Protein 4XEZ (pdb70)

Radius of gyration: 15.93 Å; Cα contacts (8 Å, |Δi|>4): 496; chains: 1; bounding box: 36×47×42 Å

CATH classification: 2.60.120.10

Nearest PDB structures (foldseek):
  4z82-assembly1_A  TM=1.004E+00  e=1.828E-39  Rattus norvegicus
  4xfh-assembly1_A  TM=1.004E+00  e=3.801E-39  Rattus norvegicus
  5ezw-assembly1_A  TM=1.004E+00  e=1.047E-38  Rattus norvegicus
  4kwk-assembly1_A  TM=1.004E+00  e=1.387E-38  Rattus norvegicus
  4xfg-assembly1_A  TM=1.004E+00  e=3.415E-38  Rattus norvegicus

Organism: Rattus norvegicus (NCBI:txid10116)

Secondary structure (DSSP, 8-state):
-----SSHHHHHHHHHHHTSSSS--HHHHHHHHHHS---HHHHGGG----SSS-EEEEEE-TTSS-EEEEEEE-TT-B--EE--TT-EEEEEEEES-EEEEEEPPPPSS-------EEEEE-TT-EEEE-TTT-EEEEE---SS--EEEEEEEES--SEEEEE-TTT--EEEEE---SEETTEE--

InterPro domains:
  IPR010300 Cysteine dioxygenase type I [PF05995] (1-170)
  IPR010300 Cysteine dioxygenase type I [PTHR12918] (2-200)
  IPR011051 RmlC-like cupin domain superfamily [SSF51182] (8-187)
  IPR014710 RmlC-like jelly roll fold [G3DSA:2.60.120.10] (1-200)

Structure (mmCIF, N/CA/C/O backbone):
data_4XEZ
#
_entry.id   4XEZ
#
_cell.length_a   57.600
_cell.length_b   57.600
_cell.length_c   122.400
_cell.angle_alpha   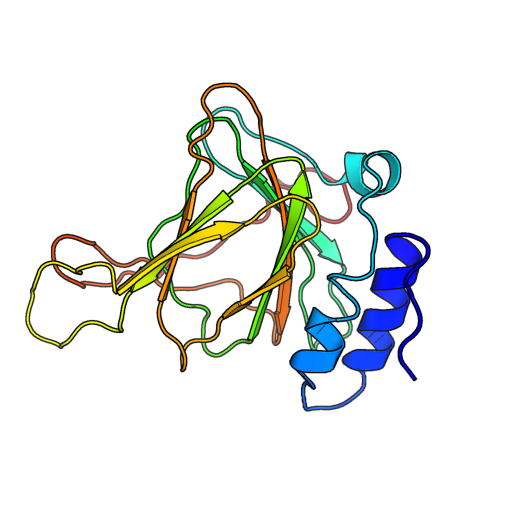90.00
_cell.angle_beta   90.00
_cell.angle_gamma   90.00
#
_symmetry.space_group_name_H-M   'P 43 21 2'
#
loop_
_entity.id
_entity.type
_entity.pdbx_description
1 polymer 'Cysteine dioxygenase type 1'
2 non-polymer 'FE (III) ION'
3 non-polymer 'CHLORIDE ION'
4 non-polymer THIOSULFATE
5 water water
#
loop_
_atom_site.group_PDB
_atom_site.id
_atom_site.type_symbol
_atom_site.label_atom_id
_atom_site.label_alt_id
_atom_site.label_comp_id
_atom_site.label_asym_id
_atom_site.label_entity_id
_atom_site.label_seq_id
_atom_site.pdbx_PDB_ins_code
_atom_site.Cartn_x
_atom_site.Cartn_y
_atom_site.Cartn_z
_atom_site.occupancy
_atom_site.B_iso_or_equiv
_atom_site.auth_seq_id
_atom_site.auth_comp_id
_atom_site.auth_asym_id
_atom_site.auth_atom_id
_atom_site.pdbx_PDB_model_num
ATOM 1 N N . GLU A 1 5 ? -23.211 20.402 -33.208 1.00 39.26 5 GLU A N 1
ATOM 2 C CA . GLU A 1 5 ? -23.754 21.308 -34.223 1.00 38.35 5 GLU A CA 1
ATOM 3 C C . GLU A 1 5 ? -23.093 21.055 -35.574 1.00 32.77 5 GLU A C 1
ATOM 4 O O . GLU A 1 5 ? -21.870 21.096 -35.692 1.00 34.05 5 GLU A O 1
ATOM 10 N N . LEU A 1 6 ? -23.907 20.803 -36.593 1.00 25.34 6 LEU A N 1
ATOM 11 C CA . LEU A 1 6 ? -23.388 20.389 -37.894 1.00 18.81 6 LEU A CA 1
ATOM 12 C C . LEU A 1 6 ? -23.205 21.580 -38.804 1.00 16.65 6 LEU A C 1
ATOM 13 O O . LEU A 1 6 ? -24.167 22.188 -39.205 1.00 17.71 6 LEU A O 1
ATOM 18 N N . LEU A 1 7 ? -21.965 21.899 -39.145 1.00 17.27 7 LEU A N 1
ATOM 19 C CA . LEU A 1 7 ? -21.691 22.981 -40.090 1.00 18.52 7 LEU A CA 1
ATOM 20 C C . LEU A 1 7 ? -21.162 22.408 -41.396 1.00 15.72 7 LEU A C 1
ATOM 21 O O . LEU A 1 7 ? -20.669 21.275 -41.439 1.00 17.30 7 LEU A O 1
ATOM 26 N N . LYS A 1 8 ? -21.285 23.185 -42.469 1.00 15.11 8 LYS A N 1
ATOM 27 C CA . LYS A 1 8 ? -20.822 22.742 -43.769 1.00 13.69 8 LYS A CA 1
ATOM 28 C C . LYS A 1 8 ? -19.307 22.631 -43.764 1.00 13.30 8 LYS A C 1
ATOM 29 O O . LYS A 1 8 ? -18.613 23.601 -43.448 1.00 13.53 8 LYS A O 1
ATOM 35 N N . PRO A 1 9 ? -18.779 21.462 -44.121 1.00 11.15 9 PRO A N 1
ATOM 36 C CA . PRO A 1 9 ? -17.323 21.377 -44.228 1.00 11.59 9 PRO A CA 1
ATOM 37 C C . PRO A 1 9 ? -16.825 22.239 -45.370 1.00 12.09 9 PRO A C 1
ATOM 38 O O . PRO A 1 9 ? -17.343 22.122 -46.470 1.00 14.83 9 PRO A O 1
ATOM 42 N N . ARG A 1 10 ? -15.809 23.050 -45.121 1.00 12.86 10 ARG A N 1
ATOM 43 C CA . ARG A 1 10 ? -15.306 23.990 -46.117 1.00 14.91 10 ARG A CA 1
ATOM 44 C C . ARG A 1 10 ? -14.340 23.349 -47.084 1.00 12.61 10 ARG A C 1
ATOM 45 O O . ARG A 1 10 ? -14.170 23.830 -48.198 1.00 14.65 10 ARG A O 1
ATOM 53 N N . THR A 1 11 ? -13.668 22.311 -46.610 1.00 12.26 11 THR A N 1
ATOM 54 C CA . THR A 1 11 ? -12.624 21.625 -47.338 1.00 10.63 11 THR A CA 1
ATOM 55 C C . THR A 1 11 ? -12.609 20.188 -46.834 1.00 10.72 11 THR A C 1
ATOM 56 O O . THR A 1 11 ? -13.266 19.871 -45.831 1.00 11.05 11 THR A O 1
ATOM 60 N N . LEU A 1 12 ? -11.846 19.338 -47.511 1.00 10.37 12 LEU A N 1
ATOM 61 C CA . LEU A 1 12 ? -11.677 17.970 -47.050 1.00 9.81 12 LEU A CA 1
ATOM 62 C C . LEU A 1 12 ? -11.051 17.933 -45.647 1.00 10.23 12 LEU A C 1
ATOM 63 O O . LEU A 1 12 ? -11.494 17.179 -44.786 1.00 9.84 12 LEU A O 1
ATOM 68 N N . ALA A 1 13 ? -10.037 18.761 -45.414 1.00 10.96 13 ALA A N 1
ATOM 69 C CA . ALA A 1 13 ? -9.431 18.829 -44.085 1.00 11.31 13 ALA A CA 1
ATOM 70 C C . ALA A 1 13 ? -10.462 19.210 -43.021 1.00 11.69 13 ALA A C 1
ATOM 71 O O . ALA A 1 13 ? -10.487 18.662 -41.926 1.00 12.24 13 ALA A O 1
ATOM 73 N N . ASP A 1 14 ? -11.326 20.156 -43.351 1.00 11.28 14 ASP A N 1
ATOM 74 C CA . ASP A 1 14 ? -12.381 20.566 -42.436 1.00 11.54 14 ASP A CA 1
ATOM 75 C C . ASP A 1 14 ? -13.354 19.419 -42.184 1.00 10.77 14 ASP A C 1
ATOM 76 O O . ASP A 1 14 ? -13.759 19.178 -41.056 1.00 11.11 14 ASP A O 1
ATOM 81 N N . LEU A 1 15 ? -13.716 18.701 -43.240 1.00 10.10 15 LEU A N 1
ATOM 82 C CA . LEU A 1 15 ? -14.565 17.526 -43.101 1.00 9.62 15 LEU A CA 1
ATOM 83 C C . LEU A 1 15 ? -13.946 16.511 -42.145 1.00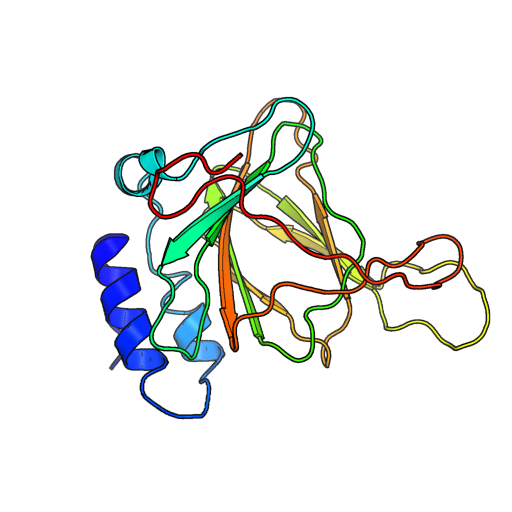 9.81 15 LEU A C 1
ATOM 84 O O . LEU A 1 15 ? -14.635 15.972 -41.278 1.00 10.84 15 LEU A O 1
ATOM 89 N N . ILE A 1 16 ? -12.660 16.236 -42.310 1.00 9.96 16 ILE A N 1
ATOM 90 C CA . ILE A 1 16 ? -11.979 15.289 -41.449 1.00 10.33 16 ILE A CA 1
ATOM 91 C C . ILE A 1 16 ? -12.044 15.744 -39.989 1.00 10.56 16 ILE A C 1
ATOM 92 O O . ILE A 1 16 ? -12.354 14.961 -39.097 1.00 10.82 16 ILE A O 1
ATOM 97 N N . ARG A 1 17 ? -11.808 17.025 -39.749 1.00 11.18 17 ARG A N 1
ATOM 98 C CA . ARG A 1 17 ? -11.905 17.564 -38.396 1.00 11.02 17 ARG A CA 1
ATOM 99 C C . ARG A 1 17 ? -13.304 17.352 -37.816 1.00 11.22 17 ARG A C 1
ATOM 100 O O . ARG A 1 17 ? -13.463 16.926 -36.663 1.00 12.12 17 ARG A O 1
ATOM 108 N N . ILE A 1 18 ? -14.316 17.632 -38.627 1.00 10.94 18 ILE A N 1
ATOM 109 C CA . ILE A 1 18 ? -15.694 17.460 -38.201 1.00 11.79 18 ILE A CA 1
ATOM 110 C C . ILE A 1 18 ? -15.998 15.984 -37.901 1.00 11.44 18 ILE A C 1
ATOM 111 O O . ILE A 1 18 ? -16.643 15.644 -36.899 1.00 12.39 18 ILE A O 1
ATOM 116 N N . LEU A 1 19 ? -15.503 15.090 -38.742 1.00 10.16 19 LEU A N 1
ATOM 117 C CA . LEU A 1 19 ? -15.710 13.669 -38.499 1.00 10.45 19 LEU A CA 1
ATOM 118 C C . LEU A 1 19 ? -15.087 13.209 -37.190 1.00 10.60 19 LEU A C 1
ATOM 119 O O . LEU A 1 19 ? -15.662 12.393 -36.470 1.00 11.05 19 LEU A O 1
ATOM 124 N N . HIS A 1 20 ? -13.922 13.732 -36.852 1.00 10.15 20 HIS A N 1
ATOM 125 C CA . HIS A 1 20 ? -13.316 13.396 -35.565 1.00 11.47 20 HIS A CA 1
ATOM 126 C C . HIS A 1 20 ? -14.214 13.812 -34.402 1.00 13.40 20 HIS A C 1
ATOM 127 O O . HIS A 1 20 ? -14.282 13.120 -33.401 1.00 14.57 20 HIS A O 1
ATOM 134 N N . GLU A 1 21 ? -14.944 14.909 -34.552 1.00 12.94 21 GLU A N 1
ATOM 135 C CA . GLU A 1 21 ? -15.905 15.313 -33.530 1.00 13.55 21 GLU A CA 1
ATOM 136 C C . GLU A 1 21 ? -17.111 14.359 -33.520 1.00 14.66 21 GLU A C 1
ATOM 137 O O . GLU A 1 21 ? -17.539 13.920 -32.459 1.00 14.90 21 GLU A O 1
ATOM 143 N N . LEU A 1 22 ? -17.635 14.016 -34.691 1.00 13.09 22 LEU A N 1
ATOM 144 C CA . LEU A 1 22 ? -18.831 13.177 -34.764 1.00 13.52 22 LEU A CA 1
ATOM 145 C C . LEU A 1 22 ? -18.594 11.756 -34.285 1.00 13.35 22 LEU A C 1
ATOM 146 O O . LEU A 1 22 ? -19.534 11.080 -33.894 1.00 14.56 22 LEU A O 1
ATOM 151 N N . PHE A 1 23 ? -17.345 11.313 -34.309 1.00 12.11 23 PHE A N 1
ATOM 152 C CA . PHE A 1 23 ? -16.993 9.979 -33.847 1.00 12.45 23 PHE A CA 1
ATOM 153 C C . PHE A 1 23 ? -16.265 10.022 -32.508 1.00 12.96 23 PHE A C 1
ATOM 154 O O . PHE A 1 23 ? -15.644 9.044 -32.119 1.00 16.41 23 PHE A O 1
ATOM 162 N N . ALA A 1 24 ? -16.355 11.144 -31.800 1.00 14.75 24 ALA A N 1
ATOM 163 C CA . ALA A 1 24 ? -15.702 11.267 -30.492 1.00 16.91 24 ALA A CA 1
ATOM 164 C C . ALA A 1 24 ? -16.282 10.329 -29.446 1.00 19.39 24 ALA A C 1
ATOM 165 O O . ALA A 1 24 ? -15.592 9.966 -28.490 1.00 24.64 24 ALA A O 1
ATOM 167 N N . GLY A 1 25 ? -17.546 9.961 -29.601 1.00 19.73 25 GLY A N 1
ATOM 168 C CA . GLY A 1 25 ? -18.221 9.054 -28.681 1.00 20.69 25 GLY A CA 1
ATOM 169 C C . GLY A 1 25 ? -18.238 7.621 -29.177 1.00 21.48 25 GLY A C 1
ATOM 170 O O . GLY A 1 25 ? -17.531 7.253 -30.108 1.00 22.81 25 GLY A O 1
ATOM 171 N N . ASP A 1 26 ? -19.078 6.810 -28.549 1.00 21.77 26 ASP A N 1
ATOM 172 C CA . ASP A 1 26 ? -19.133 5.369 -28.818 1.00 24.02 26 ASP A CA 1
ATOM 173 C C . ASP A 1 26 ? -20.186 4.935 -29.802 1.00 25.04 26 ASP A C 1
ATOM 174 O O . ASP A 1 26 ? -20.207 3.770 -30.226 1.00 27.08 26 ASP A O 1
ATOM 179 N N . GLU A 1 27 ? -21.088 5.843 -30.134 1.00 21.72 27 GLU A N 1
ATOM 180 C CA . GLU A 1 27 ? -22.161 5.521 -31.051 1.00 21.02 27 GLU A CA 1
ATOM 181 C C . GLU A 1 27 ? -22.028 6.449 -32.267 1.00 17.95 27 GLU A C 1
ATOM 182 O O . GLU A 1 27 ? -21.132 7.295 -32.320 1.00 19.12 27 GLU A O 1
ATOM 188 N N . VAL A 1 28 ? -22.894 6.242 -33.253 1.00 15.78 28 VAL A N 1
ATOM 189 C CA . VAL A 1 28 ? -22.812 6.927 -34.532 1.00 14.67 28 VAL A CA 1
ATOM 190 C C . VAL A 1 28 ? -24.186 7.436 -34.916 1.00 16.03 28 VAL A C 1
ATOM 191 O O . VAL A 1 28 ? -25.118 6.665 -35.026 1.00 16.70 28 VAL A O 1
ATOM 195 N N . ASN A 1 29 ? -24.302 8.741 -35.124 1.00 14.26 29 ASN A N 1
ATOM 196 C CA . ASN A 1 29 ? -25.518 9.325 -35.649 1.00 13.63 29 ASN A CA 1
ATOM 197 C C . ASN A 1 29 ? -25.402 9.301 -37.163 1.00 13.84 29 ASN A C 1
ATOM 198 O O . ASN A 1 29 ? -24.751 10.163 -37.772 1.00 14.15 29 ASN A O 1
ATOM 203 N N . VAL A 1 30 ? -25.995 8.283 -37.767 1.00 13.45 30 VAL A N 1
ATOM 204 C CA . VAL A 1 30 ? -25.810 8.022 -39.181 1.00 12.02 30 VAL A CA 1
ATOM 205 C C . VAL A 1 30 ? -26.312 9.177 -40.032 1.00 12.03 30 VAL A C 1
ATOM 206 O O . VAL A 1 30 ? -25.673 9.552 -41.007 1.00 12.37 30 VAL A O 1
ATOM 210 N N . GLU A 1 31 ? -27.452 9.742 -39.665 1.00 13.07 31 GLU A N 1
ATOM 211 C CA . GLU A 1 31 ? -28.045 10.787 -40.479 1.00 13.93 31 GLU A CA 1
ATOM 212 C C . GLU A 1 31 ? -27.186 12.052 -40.449 1.00 12.80 31 GLU A C 1
ATOM 213 O O . GLU A 1 31 ? -27.051 12.714 -41.463 1.00 13.01 31 GLU A O 1
ATOM 219 N N . GLU A 1 32 ? -26.592 12.362 -39.299 1.00 13.17 32 GLU A N 1
ATOM 220 C CA . GLU A 1 32 ? -25.699 13.510 -39.194 1.00 13.22 32 GLU A CA 1
ATOM 221 C C . GLU A 1 32 ? -24.423 13.297 -39.992 1.00 11.09 32 GLU A C 1
ATOM 222 O O . GLU A 1 32 ? -23.974 14.191 -40.697 1.00 12.35 32 GLU A O 1
ATOM 228 N N . VAL A 1 33 ? -23.824 12.116 -39.865 1.00 10.82 33 VAL A N 1
ATOM 229 C CA . VAL A 1 33 ? -22.604 11.822 -40.614 1.00 10.80 33 VAL A CA 1
ATOM 230 C C . VAL A 1 33 ? -22.864 11.875 -42.116 1.00 10.62 33 VAL A C 1
ATOM 231 O O . VAL A 1 33 ? -22.106 12.489 -42.865 1.00 11.15 33 VAL A O 1
ATOM 235 N N . GLN A 1 34 ? -23.961 11.272 -42.550 1.00 11.26 34 GLN A N 1
ATOM 236 C CA . GLN A 1 34 ? -24.300 11.289 -43.961 1.00 11.61 34 GLN A CA 1
ATOM 237 C C . GLN A 1 34 ? -24.521 12.730 -44.425 1.00 12.08 34 GLN A C 1
ATOM 238 O O . GLN A 1 34 ? -24.078 13.116 -45.503 1.00 13.23 34 GLN A O 1
ATOM 244 N N . ALA A 1 35 ? -25.195 13.533 -43.609 1.00 11.71 35 ALA A N 1
ATOM 245 C CA . ALA A 1 35 ? -25.458 14.917 -43.972 1.00 12.02 35 ALA A CA 1
ATOM 246 C C . ALA A 1 35 ? -24.194 15.743 -44.131 1.00 12.13 35 ALA A C 1
ATOM 247 O O . ALA A 1 35 ? -24.093 16.527 -45.075 1.00 12.71 35 ALA A O 1
ATOM 249 N N . VAL A 1 36 ? -23.233 15.583 -43.233 1.00 11.03 36 VAL A N 1
ATOM 250 C CA A VAL A 1 36 ? -21.999 16.364 -43.348 0.58 11.11 36 VAL A CA 1
ATOM 251 C CA B VAL A 1 36 ? -21.986 16.323 -43.305 0.42 9.84 36 VAL A CA 1
ATOM 252 C C . VAL A 1 36 ? -21.164 15.876 -44.522 1.00 9.70 36 VAL A C 1
ATOM 253 O O . VAL A 1 36 ? -20.540 16.687 -45.211 1.00 11.14 36 VAL A O 1
ATOM 260 N N . LEU A 1 37 ? -21.158 14.574 -44.781 1.00 10.75 37 LEU A N 1
ATOM 261 C CA . LEU A 1 37 ? -20.456 14.070 -45.953 1.00 11.53 37 LEU A CA 1
ATOM 262 C C . LEU A 1 37 ? -21.077 14.644 -47.222 1.00 11.65 37 LEU A C 1
ATOM 263 O O . LEU A 1 37 ? -20.371 15.076 -48.148 1.00 12.49 37 LEU A O 1
ATOM 268 N N . GLU A 1 38 ? -22.399 14.638 -47.284 1.00 12.62 38 GLU A N 1
ATOM 269 C CA . GLU A 1 38 ? -23.066 15.159 -48.465 1.00 13.68 38 GLU A CA 1
ATOM 270 C C . GLU A 1 38 ? -22.767 16.646 -48.630 1.00 13.24 38 GLU A C 1
ATOM 271 O O . GLU A 1 38 ? -22.568 17.117 -49.744 1.00 15.13 38 GLU A O 1
ATOM 277 N N . ALA A 1 39 ? -22.673 17.367 -47.512 1.00 10.95 39 ALA A N 1
ATOM 278 C CA . ALA A 1 39 ? -22.478 18.811 -47.546 1.00 11.58 39 ALA A CA 1
ATOM 279 C C . ALA A 1 39 ? -21.087 19.250 -48.015 1.00 11.04 39 ALA A C 1
ATOM 280 O O . ALA A 1 39 ? -20.921 20.378 -48.461 1.00 13.69 39 ALA A O 1
ATOM 282 N N . TYR A 1 40 ? -20.081 18.397 -47.875 1.00 10.10 40 TYR A N 1
ATOM 283 C CA . TYR A 1 40 ? -18.768 18.705 -48.418 1.00 10.06 40 TYR A CA 1
ATOM 284 C C . TYR A 1 40 ? -18.838 18.684 -49.937 1.00 10.47 40 TYR A C 1
ATOM 285 O O . TYR A 1 40 ? -19.158 17.662 -50.532 1.00 12.69 40 TYR A O 1
ATOM 294 N N . GLU A 1 41 ? -18.549 19.816 -50.560 1.00 10.11 41 GLU A N 1
ATOM 295 C CA A GLU A 1 41 ? -18.534 19.883 -52.010 0.54 11.05 41 GLU A CA 1
ATOM 296 C CA B GLU A 1 41 ? -18.529 19.913 -52.015 0.46 12.01 41 GLU A CA 1
ATOM 297 C C . GLU A 1 41 ? -17.176 19.441 -52.522 1.00 10.93 41 GLU A C 1
ATOM 298 O O . GLU A 1 41 ? -16.167 20.091 -52.300 1.00 13.01 41 GLU A O 1
ATOM 309 N N . SER A 1 42 ? -17.163 18.313 -53.206 1.00 9.77 42 SER A N 1
ATOM 310 C CA . SER A 1 42 ? -15.926 17.738 -53.675 1.00 9.88 42 SER A CA 1
ATOM 311 C C . SER A 1 42 ? -15.068 18.761 -54.401 1.00 10.01 42 SER A C 1
ATOM 312 O O . SER A 1 42 ? -15.523 19.413 -55.340 1.00 11.73 42 SER A O 1
ATOM 315 N N . ASN A 1 43 ? -13.821 18.877 -53.964 1.00 11.03 43 ASN A N 1
ATOM 316 C CA . ASN A 1 43 ? -12.856 19.760 -54.598 1.00 12.26 43 ASN A CA 1
ATOM 317 C C . ASN A 1 43 ? -11.659 18.911 -54.986 1.00 11.48 43 ASN A C 1
ATOM 318 O O . ASN A 1 43 ? -10.853 18.532 -54.127 1.00 11.89 43 ASN A O 1
ATOM 323 N N . PRO A 1 44 ? -11.534 18.595 -56.279 1.00 11.37 44 PRO A N 1
ATOM 324 C CA . PRO A 1 44 ? -10.509 17.638 -56.711 1.00 12.41 44 PRO A CA 1
ATOM 325 C C . PRO A 1 44 ? -9.090 17.964 -56.256 1.00 12.28 44 PRO A C 1
ATOM 326 O O . PRO A 1 44 ? -8.329 17.049 -55.992 1.00 12.60 44 PRO A O 1
ATOM 330 N N . ALA A 1 45 ? -8.730 19.238 -56.167 1.00 11.96 45 ALA A N 1
ATOM 331 C CA . ALA A 1 45 ? -7.384 19.603 -55.752 1.00 12.56 45 ALA A CA 1
ATOM 332 C C . ALA A 1 45 ? -7.087 19.114 -54.337 1.00 11.17 45 ALA A C 1
ATOM 333 O O . ALA A 1 45 ? -5.949 18.802 -54.009 1.00 13.37 45 ALA A O 1
ATOM 335 N N . GLU A 1 46 ? -8.114 19.042 -53.498 1.00 11.02 46 GLU A N 1
ATOM 336 C CA . GLU A 1 46 ? -7.941 18.677 -52.096 1.00 11.30 46 GLU A CA 1
ATOM 337 C C . GLU A 1 46 ? -7.688 17.192 -51.912 1.00 9.99 46 GLU A C 1
ATOM 338 O O . GLU A 1 46 ? -7.137 16.788 -50.894 1.00 12.22 46 GLU A O 1
ATOM 344 N N . TRP A 1 47 ? -8.085 16.380 -52.878 1.00 9.76 47 TRP A N 1
ATOM 345 C CA . TRP A 1 47 ? -7.941 14.933 -52.735 1.00 9.44 47 TRP A CA 1
ATOM 346 C C . TRP A 1 47 ? -7.121 14.276 -53.845 1.00 9.56 47 TRP A C 1
ATOM 347 O O . TRP A 1 47 ? -6.974 13.058 -53.853 1.00 10.13 47 TRP A O 1
ATOM 358 N N . ALA A 1 48 ? -6.529 15.078 -54.724 1.00 10.10 48 ALA A N 1
ATOM 359 C CA . ALA A 1 48 ? -5.699 14.542 -55.801 1.00 10.74 48 ALA A CA 1
ATOM 360 C C . ALA A 1 48 ? -4.605 13.628 -55.264 1.00 9.73 48 ALA A C 1
ATOM 361 O O . ALA A 1 48 ? -4.279 12.619 -55.866 1.00 11.85 48 ALA A O 1
ATOM 363 N N . LEU A 1 49 ? -4.042 13.987 -54.118 1.00 9.56 49 LEU A N 1
ATOM 364 C CA . LEU A 1 49 ? -2.977 13.209 -53.505 1.00 9.73 49 LEU A CA 1
ATOM 365 C C . LEU A 1 49 ? -3.377 11.757 -53.284 1.00 10.23 49 LEU A C 1
ATOM 366 O O . LEU A 1 49 ? -2.537 10.854 -53.358 1.00 11.65 49 LEU A O 1
ATOM 371 N N . TYR A 1 50 ? -4.650 11.525 -52.985 1.00 10.19 50 TYR A N 1
ATOM 372 C CA . TYR A 1 50 ? -5.122 10.197 -52.618 1.00 10.20 50 TYR A CA 1
ATOM 373 C C . TYR A 1 50 ? -5.673 9.421 -53.795 1.00 11.97 50 TYR A C 1
ATOM 374 O O . TYR A 1 50 ? -5.934 8.217 -53.686 1.00 13.34 50 TYR A O 1
ATOM 383 N N . ALA A 1 51 ? -5.867 10.112 -54.917 1.00 12.07 51 ALA A N 1
ATOM 384 C CA . ALA A 1 51 ? -6.591 9.530 -56.036 1.00 13.41 51 ALA A CA 1
ATOM 385 C C . ALA A 1 51 ? -5.618 8.801 -56.944 1.00 12.84 51 ALA A C 1
ATOM 386 O O . ALA A 1 51 ? -5.318 9.237 -58.054 1.00 16.40 51 ALA A O 1
ATOM 388 N N . LYS A 1 52 ? -5.111 7.688 -56.448 1.00 11.45 52 LYS A N 1
ATOM 389 C CA . LYS A 1 52 ? -4.148 6.880 -57.174 1.00 11.04 52 LYS A CA 1
ATOM 390 C C . LYS A 1 52 ? -4.861 5.692 -57.784 1.00 10.82 52 LYS A C 1
ATOM 391 O O . LYS A 1 52 ? -5.371 4.830 -57.081 1.00 14.20 52 LYS A O 1
ATOM 397 N N . PHE A 1 53 ? -4.907 5.672 -59.108 1.00 10.62 53 PHE A N 1
ATOM 398 C CA . PHE A 1 53 ? -5.614 4.659 -59.863 1.00 10.39 53 PHE A CA 1
ATOM 399 C C . PHE A 1 53 ? -4.685 3.519 -60.260 1.00 10.38 53 PHE A C 1
ATOM 400 O O . PHE A 1 53 ? -3.469 3.674 -60.371 1.00 12.45 53 PHE A O 1
ATOM 408 N N . ASP A 1 54 ? -5.302 2.385 -60.527 1.00 11.09 54 ASP A N 1
ATOM 409 C CA . ASP A 1 54 ? -4.646 1.230 -61.096 1.00 10.31 54 ASP A CA 1
ATOM 410 C C . ASP A 1 54 ? -5.372 0.921 -62.388 1.00 10.48 54 ASP A C 1
ATOM 411 O O . ASP A 1 54 ? -6.595 1.065 -62.461 1.00 11.54 54 ASP A O 1
ATOM 416 N N . GLN A 1 55 ? -4.643 0.459 -63.396 1.00 11.66 55 GLN A N 1
ATOM 417 C CA . GLN A 1 55 ? -5.264 0.217 -64.682 1.00 13.33 55 GLN A CA 1
ATOM 418 C C . GLN A 1 55 ? -6.324 -0.888 -64.647 1.00 12.23 55 GLN A C 1
ATOM 419 O O . GLN A 1 55 ? -7.337 -0.814 -65.342 1.00 14.08 55 GLN A O 1
ATOM 425 N N . TYR A 1 56 ? -6.124 -1.884 -63.793 1.00 12.07 56 TYR A N 1
ATOM 426 C CA . TYR A 1 56 ? -6.887 -3.120 -63.895 1.00 13.10 56 TYR A CA 1
ATOM 427 C C . TYR A 1 56 ? -8.011 -3.277 -62.890 1.00 12.71 56 TYR A C 1
ATOM 428 O O . TYR A 1 56 ? -8.937 -4.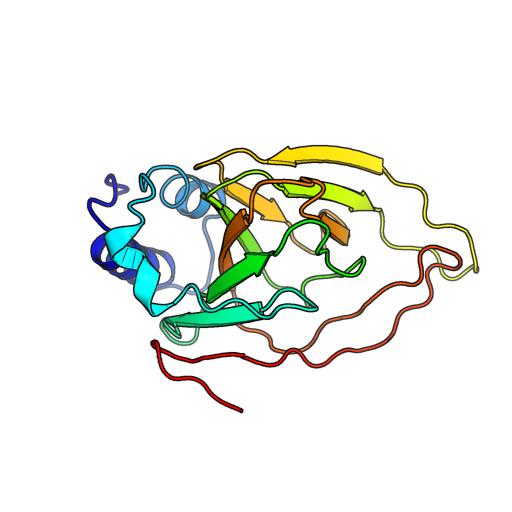027 -63.153 1.00 16.21 56 TYR A O 1
ATOM 437 N N . ARG A 1 57 ? -7.947 -2.588 -61.756 1.00 11.14 57 ARG A N 1
ATOM 438 C CA . ARG A 1 57 ? -9.022 -2.675 -60.777 1.00 12.02 57 ARG A CA 1
ATOM 439 C C . ARG A 1 57 ? -9.046 -1.442 -59.920 1.00 9.82 57 ARG A C 1
ATOM 440 O O . ARG A 1 57 ? -8.149 -0.616 -59.942 1.00 9.72 57 ARG A O 1
ATOM 448 N N . TYR A 1 58 ? -10.104 -1.330 -59.140 1.00 9.52 58 TYR A N 1
ATOM 449 C CA . TYR A 1 58 ? -10.243 -0.181 -58.273 1.00 8.63 58 TYR A CA 1
ATOM 450 C C . TYR A 1 58 ? -9.234 -0.261 -57.140 1.00 9.17 58 TYR A C 1
ATOM 451 O O . TYR A 1 58 ? -8.790 -1.343 -56.767 1.00 9.93 58 TYR A O 1
ATOM 460 N N . THR A 1 59 ? -8.876 0.899 -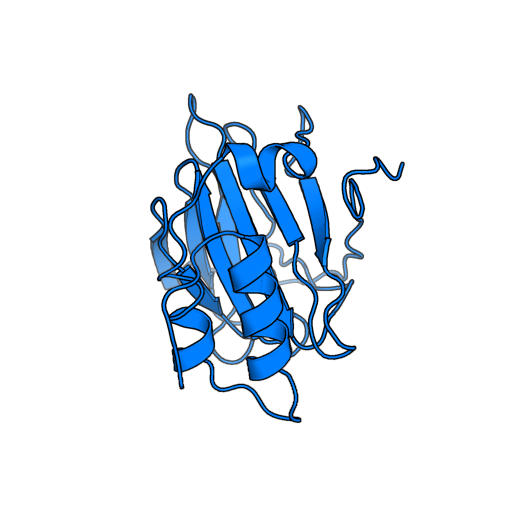56.610 1.00 8.71 59 THR A N 1
ATOM 461 C CA . THR A 1 59 ? -7.892 0.985 -55.547 1.00 9.40 59 THR A CA 1
ATOM 462 C C . THR A 1 59 ? -8.496 1.625 -54.302 1.00 8.57 59 THR A C 1
ATOM 463 O O . THR A 1 59 ? -9.442 2.402 -54.384 1.00 9.37 59 THR A O 1
ATOM 467 N N . ARG A 1 60 ? -7.916 1.268 -53.160 1.00 9.17 60 ARG A N 1
ATOM 468 C CA . ARG A 1 60 ? -8.318 1.794 -51.862 1.00 9.80 60 ARG A CA 1
ATOM 469 C C . ARG A 1 60 ? -7.175 2.606 -51.290 1.00 9.66 60 ARG A C 1
ATOM 470 O O . ARG A 1 60 ? -6.071 2.093 -51.116 1.00 10.98 60 ARG A O 1
ATOM 478 N N . ASN A 1 61 ? -7.433 3.870 -50.997 1.00 9.10 61 ASN A N 1
ATOM 479 C CA . ASN A 1 61 ? -6.385 4.803 -50.616 1.00 8.55 61 ASN A CA 1
ATOM 480 C C . ASN A 1 61 ? -6.747 5.425 -49.284 1.00 8.89 61 ASN A C 1
ATOM 481 O O . ASN A 1 61 ? -7.690 6.191 -49.185 1.00 10.19 61 ASN A O 1
ATOM 486 N N . LEU A 1 62 ? -5.994 5.103 -48.248 1.00 8.63 62 LEU A N 1
ATOM 487 C CA . LEU A 1 62 ? -6.338 5.545 -46.909 1.00 10.09 62 LEU A CA 1
ATOM 488 C C . LEU A 1 62 ? -6.035 7.023 -46.779 1.00 9.78 62 LEU A C 1
ATOM 489 O O . LEU A 1 62 ? -4.938 7.475 -47.127 1.00 10.45 62 LEU A O 1
ATOM 494 N N . VAL A 1 63 ? -7.022 7.769 -46.280 1.00 10.05 63 VAL A N 1
ATOM 495 C CA . VAL A 1 63 ? -6.908 9.209 -46.102 1.00 11.17 63 VAL A CA 1
ATOM 496 C C . VAL A 1 63 ? -6.693 9.571 -44.633 1.00 12.95 63 VAL A C 1
ATOM 497 O O . VAL A 1 63 ? -5.875 10.425 -44.314 1.00 13.41 63 VAL A O 1
ATOM 501 N N . ASP A 1 64 ? -7.451 8.954 -43.742 1.00 11.98 64 ASP A N 1
ATOM 502 C CA . ASP A 1 64 ? -7.366 9.287 -42.318 1.00 11.83 64 ASP A CA 1
ATOM 503 C C . ASP A 1 64 ? -7.724 8.043 -41.518 1.00 12.62 64 ASP A C 1
ATOM 504 O O . ASP A 1 64 ? -8.635 7.308 -41.901 1.00 12.48 64 ASP A O 1
ATOM 509 N N . GLN 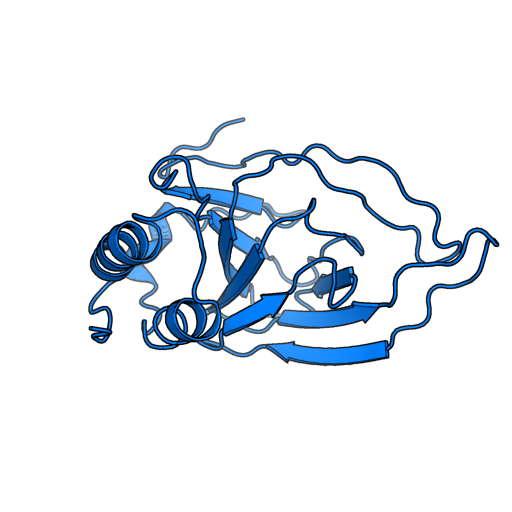A 1 65 ? -7.021 7.805 -40.415 1.00 15.62 65 GLN A N 1
ATOM 510 C CA . GLN A 1 65 ? -7.284 6.628 -39.605 1.00 18.98 65 GLN A CA 1
ATOM 511 C C . GLN A 1 65 ? -8.235 6.887 -38.474 1.00 16.47 65 GLN A C 1
ATOM 512 O O . GLN A 1 65 ? -8.483 6.011 -37.644 1.00 19.10 65 GLN A O 1
ATOM 518 N N . GLY A 1 66 ? -8.769 8.097 -38.433 1.00 16.04 66 GLY A N 1
ATOM 519 C CA . GLY A 1 66 ? -9.788 8.433 -37.475 1.00 17.85 66 GLY A CA 1
ATOM 520 C C . GLY A 1 66 ? -9.242 8.364 -36.078 1.00 18.35 66 GLY A C 1
ATOM 521 O O . GLY A 1 66 ? -8.044 8.513 -35.830 1.00 19.75 66 GLY A O 1
ATOM 522 N N . ASN A 1 67 ? -10.123 8.118 -35.137 1.00 19.36 67 ASN A N 1
ATOM 523 C CA . ASN A 1 67 ? -9.711 8.266 -33.755 1.00 25.29 67 ASN A CA 1
ATOM 524 C C . ASN A 1 67 ? -9.677 6.916 -33.076 1.00 31.22 67 ASN A C 1
ATOM 525 O O . ASN A 1 67 ? -9.775 6.832 -31.861 1.00 31.87 67 ASN A O 1
ATOM 530 N N . GLY A 1 68 ? -9.509 5.868 -33.882 1.00 30.46 68 GLY A N 1
ATOM 531 C CA . GLY A 1 68 ? -9.684 4.509 -33.423 1.00 32.26 68 GLY A CA 1
ATOM 532 C C . GLY A 1 68 ? -11.048 3.995 -33.839 1.00 31.26 68 GLY A C 1
ATOM 533 O O . GLY A 1 68 ? -11.243 2.790 -33.952 1.00 32.11 68 GLY A O 1
ATOM 534 N N . LYS A 1 69 ? -11.988 4.905 -34.094 1.00 28.59 69 LYS A N 1
ATOM 535 C CA . LYS A 1 69 ? -13.378 4.505 -34.259 1.00 27.48 69 LYS A CA 1
ATOM 536 C C . LYS A 1 69 ? -13.856 4.533 -35.704 1.00 22.28 69 LYS A C 1
ATOM 537 O O . LYS A 1 69 ? -14.948 4.089 -35.979 1.00 20.79 69 LYS A O 1
ATOM 543 N N A PHE A 1 70 ? -13.006 5.005 -36.634 0.60 20.88 70 PHE A N 1
ATOM 544 N N B PHE A 1 70 ? -13.070 5.086 -36.595 0.40 20.46 70 PHE A N 1
ATOM 545 C CA A PHE A 1 70 ? -13.336 4.983 -38.082 0.60 21.06 70 PHE A CA 1
ATOM 546 C CA B PHE A 1 70 ? -13.467 5.078 -37.974 0.40 19.29 70 PHE A CA 1
ATOM 547 C C A PHE A 1 70 ? -12.145 5.030 -39.084 0.60 20.94 70 PHE A C 1
ATOM 548 C C B PHE A 1 70 ? -12.204 5.279 -38.722 0.40 16.48 70 PHE A C 1
ATOM 549 O O A PHE A 1 70 ? -11.098 5.618 -38.799 0.60 22.59 70 PHE A O 1
ATOM 550 O O B PHE A 1 70 ? -11.173 5.582 -38.126 0.40 15.88 70 PHE A O 1
ATOM 565 N N A ASN A 1 71 ? -12.324 4.412 -40.256 0.60 20.82 71 ASN A N 1
ATOM 566 N N B ASN A 1 71 ? -12.279 5.074 -40.023 0.40 12.90 71 ASN A N 1
ATOM 567 C CA A ASN A 1 71 ? -11.385 4.523 -41.393 0.60 20.57 71 ASN A CA 1
ATOM 568 C CA B ASN A 1 71 ? -11.268 5.571 -40.914 0.40 10.34 71 ASN A CA 1
ATOM 569 C C A ASN A 1 71 ? -11.978 5.356 -42.530 0.60 15.85 71 ASN A C 1
ATOM 570 C C B ASN A 1 71 ? -11.959 6.091 -42.159 0.40 7.97 71 ASN A C 1
ATOM 571 O O A ASN A 1 71 ? -13.079 5.080 -42.983 0.60 17.24 71 ASN A O 1
ATOM 572 O O B ASN A 1 71 ? -13.185 6.008 -42.279 0.40 8.09 71 ASN A O 1
ATOM 581 N N A LEU A 1 72 ? -11.227 6.336 -43.016 0.60 11.60 72 LEU A N 1
ATOM 582 N N B LEU A 1 72 ? -11.159 6.649 -43.059 0.40 10.41 72 LEU A N 1
ATOM 583 C CA A LEU A 1 72 ? -11.661 7.172 -44.135 0.60 10.86 72 LEU A CA 1
ATOM 584 C CA B LEU A 1 72 ? -11.659 7.381 -44.209 0.40 9.32 72 LEU A CA 1
ATOM 585 C C A LEU A 1 72 ? -10.712 6.928 -45.300 0.60 9.84 72 LEU A C 1
ATOM 586 C C B LEU A 1 72 ? -10.722 7.090 -45.362 0.40 9.37 72 LEU A C 1
ATOM 587 O O A LEU A 1 72 ? -9.490 7.036 -45.138 0.60 9.67 72 LEU A O 1
ATOM 588 O O B LEU A 1 72 ? -9.511 7.314 -45.249 0.40 10.43 72 LEU A O 1
ATOM 597 N N . MET A 1 73 ? -11.268 6.567 -46.460 1.00 9.65 73 MET A N 1
ATOM 598 C CA . MET A 1 73 ? -10.446 6.229 -47.598 1.00 9.58 73 MET A CA 1
ATOM 599 C C . MET A 1 73 ? -11.103 6.675 -48.871 1.00 8.55 73 MET A C 1
ATOM 600 O O . MET A 1 73 ? -12.297 6.922 -48.919 1.00 10.14 73 MET A O 1
ATOM 605 N N . ILE A 1 74 ? -10.287 6.794 -49.903 1.00 7.88 74 ILE A N 1
ATOM 606 C CA . ILE A 1 74 ? -10.745 7.144 -51.228 1.00 7.81 74 ILE A CA 1
ATOM 607 C C . ILE A 1 74 ? -10.544 5.955 -52.151 1.00 7.30 74 ILE A C 1
ATOM 608 O O . ILE A 1 74 ? -9.461 5.370 -52.201 1.00 8.54 74 ILE A O 1
ATOM 613 N N . LEU A 1 75 ? -11.616 5.583 -52.841 1.00 7.71 75 LEU A N 1
ATOM 614 C CA . LEU A 1 75 ? -11.572 4.509 -53.811 1.00 7.69 75 LEU A CA 1
ATOM 615 C C . LEU A 1 75 ? -11.616 5.101 -55.219 1.00 8.09 75 LEU A C 1
ATOM 616 O O . LEU A 1 75 ? -12.388 6.009 -55.508 1.00 8.07 75 LEU A O 1
ATOM 621 N N . CYS A 1 76 ? -10.746 4.585 -56.073 1.00 7.97 76 CYS A N 1
ATOM 622 C CA . CYS A 1 76 ? -10.582 5.076 -57.436 1.00 7.65 76 CYS A CA 1
ATOM 623 C C . CYS A 1 76 ? -10.934 3.985 -58.405 1.00 8.08 76 CYS A C 1
ATOM 624 O O . CYS A 1 76 ? -10.330 2.918 -58.368 1.00 8.89 76 CYS A O 1
ATOM 627 N N . TRP A 1 77 ? -11.921 4.266 -59.247 1.00 8.12 77 TRP A N 1
ATOM 628 C CA . TRP A 1 77 ? -12.545 3.277 -60.100 1.00 7.99 77 TRP A CA 1
ATOM 629 C C . TRP A 1 77 ? -12.304 3.668 -61.541 1.00 9.08 77 TRP A C 1
ATOM 630 O O . TRP A 1 77 ? -12.872 4.633 -62.031 1.00 9.91 77 TRP A O 1
ATOM 641 N N . GLY A 1 78 ? -11.438 2.928 -62.214 1.00 9.01 78 GLY A N 1
ATOM 642 C CA . GLY A 1 78 ? -11.307 3.109 -63.639 1.00 9.05 78 GLY A CA 1
ATOM 643 C C . GLY A 1 78 ? -12.612 2.759 -64.331 1.00 8.75 78 GLY A C 1
ATOM 644 O O . GLY A 1 78 ? -13.532 2.179 -63.739 1.0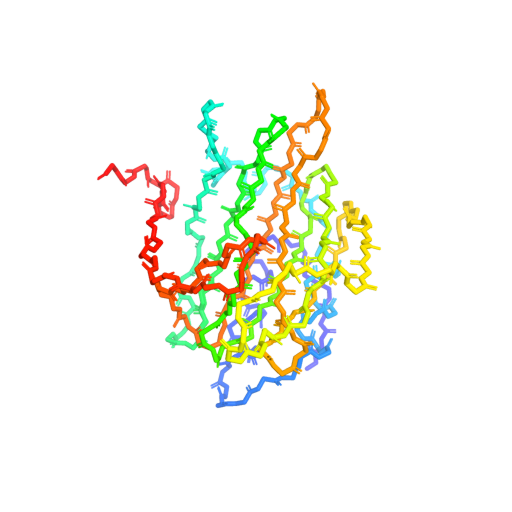0 9.25 78 GLY A O 1
ATOM 645 N N . GLU A 1 79 ? -12.682 3.106 -65.608 1.00 9.73 79 GLU A N 1
ATOM 646 C CA . GLU A 1 79 ? -13.823 2.755 -66.428 1.00 10.84 79 GLU A CA 1
ATOM 647 C C . GLU A 1 79 ? -14.060 1.253 -66.384 1.00 10.10 79 GLU A C 1
ATOM 648 O O . GLU A 1 79 ? -13.143 0.470 -66.610 1.00 11.60 79 GLU A O 1
ATOM 654 N N . GLY A 1 80 ? -15.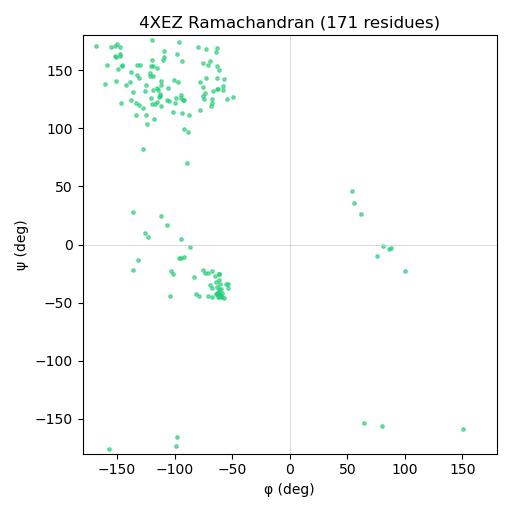278 0.859 -66.027 1.00 10.51 80 GLY A N 1
ATOM 655 C CA . GLY A 1 80 ? -15.639 -0.539 -65.981 1.00 12.01 80 GLY A CA 1
ATOM 656 C C . GLY A 1 80 ? -15.201 -1.271 -64.729 1.00 12.10 80 GLY A C 1
ATOM 657 O O . GLY A 1 80 ? -15.491 -2.442 -64.585 1.00 14.45 80 GLY A O 1
ATOM 658 N N . HIS A 1 81 ? -14.522 -0.600 -63.809 1.00 9.41 81 HIS A N 1
ATOM 659 C CA . HIS A 1 81 ? -14.110 -1.253 -62.558 1.00 9.80 81 HIS A CA 1
ATOM 660 C C . HIS A 1 81 ? -15.259 -1.356 -61.587 1.00 8.80 81 HIS A C 1
ATOM 661 O O . HIS A 1 81 ? -16.023 -0.411 -61.427 1.00 12.19 81 HIS A O 1
ATOM 668 N N . GLY A 1 82 ? -15.352 -2.485 -60.913 1.00 10.67 82 GLY A N 1
ATOM 669 C CA . GLY A 1 82 ? -16.370 -2.666 -59.908 1.00 10.28 82 GLY A CA 1
ATOM 670 C C . GLY A 1 82 ? -15.909 -3.599 -58.809 1.00 9.90 82 GLY A C 1
ATOM 671 O O . GLY A 1 82 ? -14.846 -4.225 -58.886 1.00 11.42 82 GLY A O 1
ATOM 672 N N . SER A 1 83 ? -16.737 -3.678 -57.776 1.00 10.19 83 SER A N 1
ATOM 673 C CA . SER A 1 83 ? -16.480 -4.512 -56.626 1.00 10.22 83 SER A CA 1
ATOM 674 C C . SER A 1 83 ? -17.189 -5.847 -56.735 1.00 10.16 83 SER A C 1
ATOM 675 O O . SER A 1 83 ? -18.006 -6.082 -57.613 1.00 12.03 83 SER A O 1
ATOM 678 N N . SER A 1 84 ? -16.894 -6.692 -55.771 1.00 10.85 84 SER A N 1
ATOM 679 C CA . SER A 1 84 ? -17.684 -7.866 -55.505 1.00 12.31 84 SER A CA 1
ATOM 680 C C . SER A 1 84 ? -19.003 -7.458 -54.861 1.00 10.01 84 SER A C 1
ATOM 681 O O . SER A 1 84 ? -19.178 -6.318 -54.409 1.00 10.02 84 SER A O 1
ATOM 684 N N . ILE A 1 85 ? -19.925 -8.400 -54.776 1.00 10.71 85 ILE A N 1
ATOM 685 C CA . ILE A 1 85 ? -21.035 -8.269 -53.850 1.00 10.15 85 ILE A CA 1
ATOM 686 C C . ILE A 1 85 ? -20.438 -8.535 -52.485 1.00 9.63 85 ILE A C 1
ATOM 687 O O . ILE A 1 85 ? -19.797 -9.568 -52.291 1.00 10.52 85 ILE A O 1
ATOM 692 N N . HIS A 1 86 ? -20.617 -7.612 -51.543 1.00 9.03 86 HIS A N 1
ATOM 693 C CA . HIS A 1 86 ? -19.933 -7.737 -50.266 1.00 9.28 86 HIS A CA 1
ATOM 694 C C . HIS A 1 86 ? -20.741 -7.172 -49.115 1.00 9.31 86 HIS A C 1
ATOM 695 O O . HIS A 1 86 ? -21.704 -6.409 -49.302 1.00 9.31 86 HIS A O 1
ATOM 702 N N . ASP A 1 87 ? -20.339 -7.600 -47.922 1.00 9.27 87 ASP A N 1
ATOM 703 C CA . ASP A 1 87 ? -20.849 -7.104 -46.656 1.00 9.19 87 ASP A CA 1
ATOM 704 C C . ASP A 1 87 ? -19.876 -6.064 -46.090 1.00 9.06 87 ASP A C 1
ATOM 705 O O . ASP A 1 87 ? -18.894 -5.677 -46.751 1.00 9.55 87 ASP A O 1
ATOM 710 N N . HIS A 1 88 ? -20.136 -5.620 -44.865 1.00 8.95 88 HIS A N 1
ATOM 711 C CA . HIS A 1 88 ? -19.328 -4.581 -44.238 1.00 8.98 88 HIS A CA 1
ATOM 712 C C . HIS A 1 88 ? -18.998 -4.902 -42.786 1.00 9.63 88 HIS A C 1
ATOM 713 O O . HIS A 1 88 ? -18.780 -3.990 -41.987 1.00 10.82 88 HIS A O 1
ATOM 720 N N . THR A 1 89 ? -18.939 -6.195 -42.459 1.00 10.06 89 THR A N 1
ATOM 721 C CA . THR A 1 89 ? -18.241 -6.664 -41.258 1.00 9.93 89 THR A CA 1
ATOM 722 C C . THR A 1 89 ? -18.751 -5.951 -40.013 1.00 10.09 89 THR A C 1
ATOM 723 O O . THR A 1 89 ? -17.987 -5.466 -39.181 1.00 11.32 89 THR A O 1
ATOM 727 N N . ASP A 1 90 ? -20.070 -5.865 -39.916 1.00 9.96 90 ASP A N 1
ATOM 728 C CA . ASP A 1 90 ? -20.724 -5.310 -38.722 1.00 10.88 90 ASP A CA 1
ATOM 729 C C . ASP A 1 90 ? -20.350 -3.853 -38.472 1.00 11.27 90 ASP A C 1
ATOM 730 O O . ASP A 1 90 ? -20.444 -3.352 -37.363 1.00 14.29 90 ASP A O 1
ATOM 735 N N . SER A 1 91 ? -19.998 -3.161 -39.543 1.00 10.75 91 SER A N 1
ATOM 736 C CA . SER A 1 91 ? -19.621 -1.756 -39.479 1.00 11.09 91 SER A CA 1
ATOM 737 C C . SER A 1 91 ? -20.544 -0.896 -40.325 1.00 10.88 91 SER A C 1
ATOM 738 O O . SER A 1 91 ? -21.189 -1.377 -41.262 1.00 11.51 91 SER A O 1
ATOM 741 N N . HIS A 1 92 ? -20.583 0.385 -40.006 1.00 11.23 92 HIS A N 1
ATOM 742 C CA . HIS A 1 92 ? -21.222 1.375 -40.843 1.00 10.89 92 HIS A CA 1
ATOM 743 C C . HIS A 1 92 ? -20.373 1.629 -42.067 1.00 11.09 92 HIS A C 1
ATOM 744 O O . HIS A 1 92 ? -19.147 1.694 -41.984 1.00 12.70 92 HIS A O 1
ATOM 751 N N . CYS A 1 93 ? -21.036 1.849 -43.190 1.00 10.07 93 CYS A N 1
ATOM 752 C CA . CYS A 1 93 ? -20.363 2.255 -44.410 1.00 10.89 93 CYS A CA 1
ATOM 753 C C . CYS A 1 93 ? -21.055 3.446 -45.018 1.00 8.96 93 CYS A C 1
ATOM 754 O O . CYS A 1 93 ? -22.224 3.367 -45.359 1.00 10.53 93 CYS A O 1
ATOM 757 N N . PHE A 1 94 ? -20.323 4.546 -45.159 1.00 8.06 94 PHE A N 1
ATOM 758 C CA . PHE A 1 94 ? -20.794 5.728 -45.868 1.00 9.19 94 PHE A CA 1
ATOM 759 C C . PHE A 1 94 ? -19.962 5.835 -47.131 1.00 8.19 94 PHE A C 1
ATOM 760 O O . PHE A 1 94 ? -18.741 5.682 -47.084 1.00 9.19 94 PHE A O 1
ATOM 768 N N . LEU A 1 95 ? -20.614 6.149 -48.235 1.00 8.71 95 LEU A N 1
ATOM 769 C CA . LEU A 1 95 ? -19.967 6.218 -49.535 1.00 9.71 95 LEU A CA 1
ATOM 770 C C . LEU A 1 95 ? -20.401 7.502 -50.216 1.00 9.43 95 LEU A C 1
ATOM 771 O O . LEU A 1 95 ? -21.562 7.643 -50.586 1.00 10.67 95 LEU A O 1
ATOM 776 N N . LYS A 1 96 ? -19.475 8.434 -50.381 1.00 8.72 96 LYS A N 1
ATOM 777 C CA . LYS A 1 96 ? -19.748 9.723 -51.004 1.00 10.65 96 LYS A CA 1
ATOM 778 C C . LYS A 1 96 ? -19.011 9.830 -52.335 1.00 9.17 96 LYS A C 1
ATOM 779 O O . LYS A 1 96 ? -17.806 9.606 -52.420 1.00 10.29 96 LYS A O 1
ATOM 785 N N . LEU A 1 97 ? -19.731 10.195 -53.378 1.00 10.04 97 LEU A N 1
ATOM 786 C CA . LEU A 1 97 ? -19.094 10.379 -54.672 1.00 9.56 97 LEU A CA 1
ATOM 787 C C . LEU A 1 97 ? -18.319 11.672 -54.721 1.00 9.99 97 LEU A C 1
ATOM 788 O O . LEU A 1 97 ? -18.873 12.726 -54.440 1.00 11.02 97 LEU A O 1
ATOM 793 N N . LEU A 1 98 ? -17.048 11.584 -55.108 1.00 9.53 98 LEU A N 1
ATOM 794 C CA . LEU A 1 98 ? -16.208 12.759 -55.295 1.00 9.38 98 LEU A CA 1
ATOM 795 C C . LEU A 1 98 ? -16.065 13.141 -56.762 1.00 9.16 98 LEU A C 1
ATOM 796 O O . LEU A 1 98 ? -15.818 14.297 -57.072 1.00 10.91 98 LEU A O 1
ATOM 801 N N . GLN A 1 99 ? -16.224 12.168 -57.660 1.00 9.80 99 GLN A N 1
ATOM 802 C CA . GLN A 1 99 ? -16.101 12.380 -59.095 1.00 9.97 99 GLN A CA 1
ATOM 803 C C . GLN A 1 99 ? -16.795 11.233 -59.788 1.00 9.44 99 GLN A C 1
ATOM 804 O O . GLN A 1 99 ? -16.632 10.083 -59.397 1.00 9.48 99 GLN A O 1
ATOM 810 N N . GLY A 1 100 ? -17.546 11.536 -60.838 1.00 10.97 100 GLY A N 1
ATOM 811 C CA . GLY A 1 100 ? -18.190 10.510 -61.639 1.00 10.94 100 GLY A CA 1
ATOM 812 C C . GLY A 1 100 ? -19.462 9.974 -61.028 1.00 11.09 100 GLY A C 1
ATOM 813 O O . GLY A 1 100 ? -20.093 10.642 -60.207 1.00 12.84 100 GLY A O 1
ATOM 814 N N . ASN A 1 101 ? -19.806 8.753 -61.426 1.00 11.28 101 ASN A N 1
ATOM 815 C CA . ASN A 1 101 ? -21.031 8.086 -61.010 1.00 10.87 101 ASN A CA 1
ATOM 816 C C . ASN A 1 101 ? -20.684 6.656 -60.702 1.00 10.91 101 ASN A C 1
ATOM 817 O O . ASN A 1 101 ? -19.808 6.084 -61.338 1.00 10.42 101 ASN A O 1
ATOM 822 N N . LEU A 1 102 ? -21.408 6.078 -59.756 1.00 10.29 102 LEU A N 1
ATOM 823 C CA . LEU A 1 102 ? -21.305 4.658 -59.463 1.00 9.98 102 LEU A CA 1
ATOM 824 C C . LEU A 1 102 ? -22.682 4.042 -59.406 1.00 9.99 102 LEU A C 1
ATOM 825 O O . LEU A 1 102 ? -23.611 4.655 -58.904 1.00 11.97 102 LEU A O 1
ATOM 830 N N . LYS A 1 103 ? -22.790 2.817 -59.894 1.00 9.64 103 LYS A N 1
ATOM 831 C CA . LYS A 1 103 ? -23.998 2.034 -59.754 1.00 10.53 103 LYS A CA 1
ATOM 832 C C . LYS A 1 103 ? -23.888 1.177 -58.505 1.00 9.94 103 LYS A C 1
ATOM 833 O O . LYS A 1 103 ? -22.933 0.411 -58.362 1.00 10.70 103 LYS A O 1
ATOM 839 N N . GLU A 1 104 ? -24.862 1.320 -57.615 1.00 9.68 104 GLU A N 1
ATOM 840 C CA . GLU A 1 104 ? -24.959 0.498 -56.429 1.00 9.81 104 GLU A CA 1
ATOM 841 C C . GLU A 1 104 ? -26.109 -0.478 -56.628 1.00 10.64 104 GLU A C 1
ATOM 842 O O . GLU A 1 104 ? -27.233 -0.062 -56.894 1.00 11.52 104 GLU A O 1
ATOM 848 N N . THR A 1 105 ? -25.822 -1.770 -56.502 1.00 10.45 105 THR A N 1
ATOM 849 C CA . THR A 1 105 ? -26.821 -2.814 -56.608 1.00 10.39 105 THR A CA 1
ATOM 850 C C . THR A 1 105 ? -26.954 -3.460 -55.247 1.00 11.18 105 THR A C 1
ATOM 851 O O . THR A 1 105 ? -25.959 -3.874 -54.657 1.00 10.24 105 THR A O 1
ATOM 855 N N . LEU A 1 106 ? -28.185 -3.525 -54.753 1.00 10.27 106 LEU A N 1
ATOM 856 C CA . LEU A 1 106 ? -28.466 -4.075 -53.430 1.00 11.93 106 LEU A CA 1
ATOM 857 C C . LEU A 1 106 ? -28.909 -5.521 -53.518 1.00 11.77 106 LEU A C 1
ATOM 858 O O . LEU A 1 106 ? -29.667 -5.891 -54.410 1.00 12.85 106 LEU A O 1
ATOM 863 N N . PHE A 1 107 ? -28.425 -6.323 -52.576 1.00 11.63 107 PHE A N 1
ATOM 864 C CA . PHE A 1 107 ? -28.788 -7.730 -52.468 1.00 12.56 107 PHE A CA 1
ATOM 865 C C . PHE A 1 107 ? -29.137 -8.052 -51.031 1.00 12.34 107 PHE A C 1
ATOM 866 O O . PHE A 1 107 ? -28.567 -7.499 -50.114 1.00 13.67 107 PHE A O 1
ATOM 874 N N . ASP A 1 108 ? -30.089 -8.961 -50.858 1.00 13.55 108 ASP A N 1
ATOM 875 C CA . ASP A 1 108 ? -30.374 -9.526 -49.546 1.00 15.31 108 ASP A CA 1
ATOM 876 C C . ASP A 1 108 ? -29.305 -10.537 -49.147 1.00 13.85 108 ASP A C 1
ATOM 877 O O . ASP A 1 108 ? -28.626 -11.110 -50.000 1.00 14.16 108 ASP A O 1
ATOM 882 N N . TRP A 1 109 ? -29.162 -10.752 -47.847 1.00 13.06 109 TRP A N 1
ATOM 883 C CA . TRP A 1 109 ? -28.357 -11.857 -47.363 1.00 13.26 109 TRP A CA 1
ATOM 884 C C . TRP A 1 109 ? -28.904 -13.169 -47.934 1.00 14.64 109 TRP A C 1
ATOM 885 O O . TRP A 1 109 ? -30.111 -13.403 -47.888 1.00 16.79 109 TRP A O 1
ATOM 896 N N . PRO A 1 110 ? -28.023 -14.025 -48.459 1.00 14.46 110 PRO A N 1
ATOM 897 C CA . PRO A 1 110 ? -28.509 -15.297 -48.989 1.00 18.08 110 PRO A CA 1
ATOM 898 C C . PRO A 1 110 ? -29.002 -16.238 -47.901 1.00 20.95 110 PRO A C 1
ATOM 899 O O . PRO A 1 110 ? -28.653 -16.105 -46.726 1.00 21.26 110 PRO A O 1
ATOM 903 N N . ASP A 1 111 ? -29.841 -17.176 -48.307 1.00 24.49 111 ASP A N 1
ATOM 904 C CA . ASP A 1 111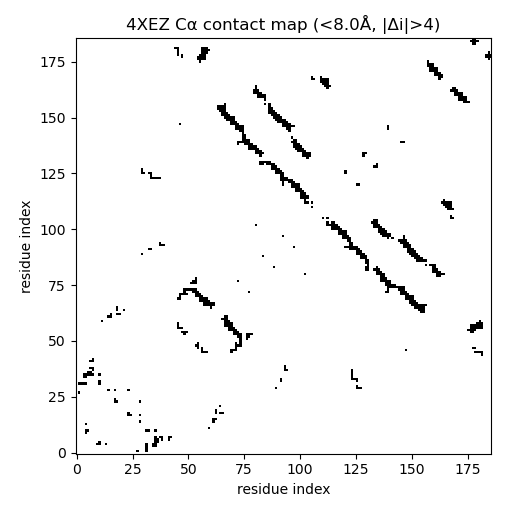 ? -30.204 -18.299 -47.461 1.00 31.30 111 ASP A CA 1
ATOM 905 C C . ASP A 1 111 ? -29.079 -19.330 -47.505 1.00 35.37 111 ASP A C 1
ATOM 906 O O . ASP A 1 111 ? -28.142 -19.207 -48.304 1.00 34.86 111 ASP A O 1
ATOM 911 N N . LYS A 1 112 ? -29.157 -20.329 -46.636 1.00 39.71 112 LYS A N 1
ATOM 912 C CA . LYS A 1 112 ? -28.182 -21.414 -46.630 1.00 43.66 112 LYS A CA 1
ATOM 913 C C . LYS A 1 112 ? -28.182 -22.132 -47.982 1.00 45.80 112 LYS A C 1
ATOM 914 O O . LYS A 1 112 ? -27.131 -22.524 -48.493 1.00 47.22 112 LYS A O 1
ATOM 916 N N . LYS A 1 113 ? -29.371 -22.284 -48.558 1.00 44.43 113 LYS A N 1
ATOM 917 C CA . LYS A 1 113 ? -29.543 -22.975 -49.831 1.00 42.86 113 LYS A CA 1
ATOM 918 C C . LYS A 1 113 ? -28.810 -22.249 -50.954 1.00 40.18 113 LYS A C 1
ATOM 919 O O . LYS A 1 113 ? -28.902 -21.027 -51.079 1.00 40.81 113 LYS A O 1
ATOM 925 N N . SER A 1 114 ? -28.078 -23.005 -51.767 1.00 36.94 114 SER A N 1
ATOM 926 C CA . SER A 1 114 ? -27.386 -22.437 -52.916 1.00 35.58 114 SER A CA 1
ATOM 927 C C . SER A 1 114 ? -28.409 -21.960 -53.942 1.00 33.93 114 SER A C 1
ATOM 928 O O . SER A 1 114 ? -29.240 -22.731 -54.416 1.00 34.87 114 SER A O 1
ATOM 931 N N . ASN A 1 115 ? -28.350 -20.676 -54.268 1.00 32.33 115 ASN A N 1
ATOM 932 C CA . ASN A 1 115 ? -29.302 -20.068 -55.180 1.00 32.78 115 ASN A CA 1
ATOM 933 C C . ASN A 1 115 ? -28.714 -18.806 -55.767 1.00 28.49 115 ASN A C 1
ATOM 934 O O . ASN A 1 115 ? -27.847 -18.169 -55.164 1.00 26.28 115 ASN A O 1
ATOM 939 N N . GLU A 1 116 ? -29.199 -18.438 -56.944 1.00 28.29 116 GLU A N 1
ATOM 940 C CA . GLU A 1 116 ? -28.833 -17.179 -57.562 1.00 27.73 116 GLU A CA 1
ATOM 941 C C . GLU A 1 116 ? -29.194 -16.047 -56.615 1.00 24.26 116 GLU A C 1
ATOM 942 O O . GLU A 1 116 ? -30.269 -16.048 -56.009 1.00 24.31 116 GLU A O 1
ATOM 948 N N . MET A 1 117 ? -28.287 -15.087 -56.489 1.00 21.60 117 MET A N 1
ATOM 949 C CA . MET A 1 117 ? -28.564 -13.879 -55.736 1.00 19.93 117 MET A CA 1
ATOM 950 C C . MET A 1 117 ? -29.221 -12.891 -56.684 1.00 23.01 117 MET A C 1
ATOM 951 O O . MET A 1 117 ? -28.585 -12.400 -57.619 1.00 24.08 117 MET A O 1
ATOM 956 N N . ILE A 1 118 ? -30.496 -12.615 -56.454 1.00 23.70 118 ILE A N 1
ATOM 957 C CA . ILE A 1 118 ? -31.241 -11.692 -57.307 1.00 24.50 118 ILE A CA 1
ATOM 958 C C . ILE A 1 118 ? -31.203 -10.302 -56.714 1.00 21.23 118 ILE A C 1
ATOM 959 O O . ILE A 1 118 ? -31.526 -10.117 -55.554 1.00 22.02 118 ILE A O 1
ATOM 964 N N . LYS A 1 119 ? -30.818 -9.314 -57.512 1.00 20.72 119 LYS A N 1
ATOM 965 C CA . LYS A 1 119 ? -30.763 -7.959 -56.997 1.00 20.72 119 LYS A CA 1
ATOM 966 C C . LYS A 1 119 ? -32.119 -7.510 -56.448 1.00 18.05 119 LYS A C 1
ATOM 967 O O . LYS A 1 119 ? -33.167 -7.823 -57.005 1.00 20.65 119 LYS A O 1
ATOM 973 N N . LYS A 1 120 ? -32.077 -6.756 -55.356 1.00 18.71 120 LYS A N 1
ATOM 974 C CA . LYS A 1 120 ? -33.277 -6.149 -54.790 1.00 21.55 120 LYS A CA 1
ATOM 975 C C . LYS A 1 120 ? -33.616 -4.880 -55.527 1.00 20.55 120 LYS A C 1
ATOM 976 O O . LYS A 1 120 ? -34.775 -4.581 -55.780 1.00 22.96 120 LYS A O 1
ATOM 982 N N . SER A 1 121 ? -32.584 -4.102 -55.808 1.00 19.55 121 SER A N 1
ATOM 983 C CA . SER A 1 121 ? -32.736 -2.814 -56.450 1.00 18.70 121 SER A CA 1
ATOM 984 C C . SER A 1 121 ? -31.381 -2.330 -56.888 1.00 15.76 121 SER A C 1
ATOM 985 O O . SER A 1 121 ? -30.349 -2.911 -56.541 1.00 14.41 121 SER A O 1
ATOM 988 N N . GLU A 1 122 ? -31.389 -1.253 -57.655 1.00 15.72 122 GLU A N 1
ATOM 989 C CA . GLU A 1 122 ? -30.152 -0.614 -58.034 1.00 15.95 122 GLU A CA 1
ATOM 990 C C . GLU A 1 122 ? -30.375 0.872 -58.122 1.00 15.97 122 GLU A C 1
ATOM 991 O O . GLU A 1 122 ? -31.501 1.338 -58.298 1.00 17.46 122 GLU A O 1
ATOM 997 N N . ARG A 1 123 ? -29.310 1.631 -57.946 1.00 15.15 123 ARG A N 1
ATOM 998 C CA . ARG A 1 123 ? -29.397 3.049 -58.179 1.00 17.35 123 ARG A CA 1
ATOM 999 C C . ARG A 1 123 ? -28.077 3.611 -58.613 1.00 15.94 123 ARG A C 1
ATOM 1000 O O . ARG A 1 123 ? -27.021 3.014 -58.424 1.00 15.35 123 ARG A O 1
ATOM 1008 N N . THR A 1 124 ? -28.167 4.786 -59.204 1.00 16.04 124 THR A N 1
ATOM 1009 C CA . THR A 1 124 ? -27.017 5.514 -59.656 1.00 15.06 124 THR A CA 1
ATOM 1010 C C . THR A 1 124 ? -26.702 6.564 -58.621 1.00 13.67 124 THR A C 1
ATOM 1011 O O . THR A 1 124 ? -27.531 7.411 -58.292 1.00 17.21 124 THR A O 1
ATOM 1015 N N . LEU A 1 125 ? -25.488 6.477 -58.101 1.00 12.70 125 LEU A N 1
ATOM 1016 C CA . LEU A 1 125 ? -24.986 7.432 -57.135 1.00 12.87 125 LEU A CA 1
ATOM 1017 C C . LEU A 1 125 ? -24.221 8.472 -57.917 1.00 13.15 125 LEU A C 1
ATOM 1018 O O . LEU A 1 125 ? -23.300 8.136 -58.674 1.00 14.82 125 LEU A O 1
ATOM 1023 N N . ARG A 1 126 ? -24.585 9.732 -57.724 1.00 13.86 126 ARG A N 1
ATOM 1024 C CA . ARG A 1 126 ? -24.032 10.812 -58.531 1.00 14.50 126 ARG A CA 1
ATOM 1025 C C . ARG A 1 126 ? -23.077 11.686 -57.730 1.00 13.05 126 ARG A C 1
ATOM 1026 O O . ARG A 1 126 ? -23.032 11.603 -56.500 1.00 12.27 126 ARG A O 1
ATOM 1034 N N . GLU A 1 127 ? -22.320 12.519 -58.435 1.00 14.10 127 GLU A N 1
ATOM 1035 C CA A GLU A 1 127 ? -21.331 13.383 -57.799 0.37 12.86 127 GLU A CA 1
ATOM 1036 C CA B GLU A 1 127 ? -21.327 13.366 -57.789 0.63 13.81 127 GLU A CA 1
ATOM 1037 C C . GLU A 1 127 ? -21.916 14.091 -56.585 1.00 13.09 127 GLU A C 1
ATOM 1038 O O . GLU A 1 127 ? -23.006 14.661 -56.649 1.00 14.11 127 GLU A O 1
ATOM 1049 N N . ASN A 1 128 ? -21.161 14.034 -55.498 1.00 11.10 128 ASN A N 1
ATOM 1050 C CA . ASN A 1 128 ? -21.455 14.625 -54.196 1.00 11.13 128 ASN A CA 1
ATOM 1051 C C . ASN A 1 128 ? -22.500 13.916 -53.338 1.00 11.21 128 ASN A C 1
ATOM 1052 O O . ASN A 1 128 ? -22.617 14.211 -52.158 1.00 14.43 128 ASN A O 1
ATOM 1057 N N . GLN A 1 129 ? -23.214 12.952 -53.897 1.00 11.25 129 GLN A N 1
ATOM 1058 C CA A GLN A 1 129 ? -24.208 12.215 -53.130 0.50 12.00 129 GLN A CA 1
ATOM 1059 C CA B GLN A 1 129 ? -24.198 12.199 -53.125 0.50 11.25 129 GLN A CA 1
ATOM 1060 C C . GLN A 1 129 ? -23.514 11.273 -52.153 1.00 12.34 129 GLN A C 1
ATOM 1061 O O . GLN A 1 129 ? -22.444 10.763 -52.442 1.00 11.70 129 GLN A O 1
ATOM 1072 N N . CYS A 1 130 ? -24.130 11.069 -50.990 1.00 15.36 130 CYS A N 1
ATOM 1073 C CA . CYS A 1 130 ? -23.614 10.133 -49.990 1.00 14.09 130 CYS A CA 1
ATOM 1074 C C . CYS A 1 130 ? -24.639 9.053 -49.720 1.00 15.83 130 CYS A C 1
ATOM 1075 O O . CYS A 1 130 ? -25.749 9.368 -49.298 1.00 18.76 130 CYS A O 1
ATOM 1078 N N . ALA A 1 131 ? -24.249 7.799 -49.963 1.00 12.85 131 ALA A N 1
ATOM 1079 C CA . ALA A 1 131 ? -25.043 6.618 -49.647 1.00 12.40 131 ALA A CA 1
ATOM 1080 C C . ALA A 1 131 ? -24.576 6.021 -48.331 1.00 10.95 131 ALA A C 1
ATOM 1081 O O . ALA A 1 131 ? -23.481 6.294 -47.854 1.00 11.43 131 ALA A O 1
ATOM 1083 N N . TYR A 1 132 ? -25.403 5.162 -47.767 1.00 9.79 132 TYR A N 1
ATOM 1084 C CA . TYR A 1 132 ? -25.122 4.497 -46.507 1.00 9.66 132 TYR A CA 1
ATOM 1085 C C . TYR A 1 132 ? -25.560 3.050 -46.606 1.00 9.73 132 TYR A C 1
ATOM 1086 O O . TYR A 1 132 ? -26.600 2.751 -47.181 1.00 10.37 132 TYR A O 1
ATOM 1095 N N . ILE A 1 133 ? -24.758 2.158 -46.048 1.00 9.21 133 ILE A N 1
ATOM 1096 C CA . ILE A 1 133 ? -25.174 0.771 -45.921 1.00 9.60 133 ILE A CA 1
ATOM 1097 C C . ILE A 1 133 ? -24.613 0.171 -44.653 1.00 8.95 133 ILE A C 1
ATOM 1098 O O . ILE A 1 133 ? -23.597 0.625 -44.138 1.00 9.57 133 ILE A O 1
ATOM 1103 N N . ASN A 1 134 ? -25.302 -0.834 -44.139 1.00 10.02 134 ASN A N 1
ATOM 1104 C CA . ASN A 1 134 ? -24.776 -1.674 -43.090 1.00 9.49 134 ASN A CA 1
ATOM 1105 C C . ASN A 1 134 ? -25.349 -3.068 -43.309 1.00 9.96 134 ASN A C 1
ATOM 1106 O O . ASN A 1 134 ? -26.252 -3.256 -44.131 1.00 10.85 134 ASN A O 1
ATOM 1111 N N . ASP A 1 135 ? -24.831 -4.050 -42.582 1.00 10.56 135 ASP A N 1
ATOM 1112 C CA . ASP A 1 135 ? -25.259 -5.421 -42.775 1.00 11.07 135 ASP A CA 1
ATOM 1113 C C . ASP A 1 135 ? -26.738 -5.635 -42.489 1.00 13.11 135 ASP A C 1
ATOM 1114 O O . ASP A 1 135 ? -27.336 -6.561 -43.028 1.00 15.91 135 ASP A O 1
ATOM 1119 N N . SER A 1 136 ? -27.349 -4.803 -41.654 1.00 13.13 136 SER A N 1
ATOM 1120 C CA A SER A 1 136 ? -28.773 -4.946 -41.355 0.70 15.57 136 SER A CA 1
ATOM 1121 C CA B SER A 1 136 ? -28.765 -4.967 -41.359 0.30 15.20 136 SER A CA 1
ATOM 1122 C C . SER A 1 136 ? -29.615 -4.587 -42.570 1.00 16.74 136 SER A C 1
ATOM 1123 O O . SER A 1 136 ? -30.712 -5.078 -42.738 1.00 23.07 136 SER A O 1
ATOM 1128 N N . ILE A 1 137 ? -29.094 -3.712 -43.415 1.00 14.22 137 ILE A N 1
ATOM 1129 C CA . ILE A 1 137 ? -29.769 -3.294 -44.634 1.00 14.82 137 ILE A CA 1
ATOM 1130 C C . ILE A 1 137 ? -29.600 -4.356 -45.716 1.00 17.64 137 ILE A C 1
ATOM 1131 O O . ILE A 1 137 ? -30.558 -4.724 -46.402 1.00 21.83 137 ILE A O 1
ATOM 1136 N N . GLY A 1 138 ? -28.384 -4.864 -45.855 1.00 13.30 138 GLY A N 1
ATOM 1137 C CA . GLY A 1 138 ? -28.093 -5.877 -46.839 1.00 12.67 138 GLY A CA 1
ATOM 1138 C C . GLY A 1 138 ? -26.674 -5.803 -47.330 1.00 10.47 138 GLY A C 1
ATOM 1139 O O . GLY A 1 138 ? -25.803 -5.258 -46.672 1.00 12.46 138 GLY A O 1
ATOM 1140 N N . LEU A 1 139 ? -26.487 -6.374 -48.508 1.00 10.24 139 LEU A N 1
ATOM 1141 C CA . LEU A 1 139 ? -25.207 -6.429 -49.200 1.00 9.67 139 LEU A CA 1
ATOM 1142 C C . LEU A 1 139 ? -25.268 -5.506 -50.401 1.00 10.03 139 LEU A C 1
ATOM 1143 O O . LEU A 1 139 ? -26.352 -5.151 -50.853 1.00 11.52 139 LEU A O 1
ATOM 1148 N N . HIS A 1 140 ? -24.114 -5.131 -50.939 1.00 8.97 140 HIS A N 1
ATOM 1149 C CA . HIS A 1 140 ? -24.131 -4.414 -52.195 1.00 9.32 140 HIS A CA 1
ATOM 1150 C C . HIS A 1 140 ? -22.943 -4.707 -53.063 1.00 8.75 140 HIS A C 1
ATOM 1151 O O . HIS A 1 140 ? -21.944 -5.261 -52.621 1.00 9.44 140 HIS A O 1
ATOM 1158 N N . ARG A 1 141 ? -23.098 -4.334 -54.324 1.00 9.55 141 ARG A N 1
ATOM 1159 C CA . ARG A 1 141 ? -22.030 -4.250 -55.281 1.00 9.08 141 ARG A CA 1
ATOM 1160 C C . ARG A 1 141 ? -21.979 -2.796 -55.710 1.00 8.55 141 ARG A C 1
ATOM 1161 O O . ARG A 1 141 ? -23.017 -2.143 -55.851 1.00 10.30 141 ARG A O 1
ATOM 1169 N N . VAL A 1 142 ? -20.776 -2.292 -55.965 1.00 7.97 142 VAL A N 1
ATOM 1170 C CA . VAL A 1 142 ? -20.568 -0.929 -56.426 1.00 8.27 142 VAL A CA 1
ATOM 1171 C C . VAL A 1 142 ? -19.743 -1.023 -57.695 1.00 8.63 142 VAL A C 1
ATOM 1172 O O . VAL A 1 142 ? -18.725 -1.706 -57.722 1.00 9.82 142 VAL A O 1
ATOM 1176 N N . GLU A 1 143 ? -20.161 -0.320 -58.746 1.00 8.82 143 GLU A N 1
ATOM 1177 C CA . GLU A 1 143 ? -19.526 -0.433 -60.065 1.00 10.32 143 GLU A CA 1
ATOM 1178 C C . GLU A 1 143 ? -19.454 0.893 -60.761 1.00 9.80 143 GLU A C 1
ATOM 1179 O O . GLU A 1 143 ? -20.426 1.646 -60.777 1.00 9.64 143 GLU A O 1
ATOM 1185 N N . ASN A 1 144 ? -18.313 1.150 -61.383 1.00 9.20 144 ASN A N 1
ATOM 1186 C CA . ASN A 1 144 ? -18.232 2.232 -62.345 1.00 8.99 144 ASN A CA 1
ATOM 1187 C C . ASN A 1 144 ? -18.538 1.675 -63.714 1.00 8.98 144 ASN A C 1
ATOM 1188 O O . ASN A 1 144 ? -17.678 1.072 -64.336 1.00 10.57 144 ASN A O 1
ATOM 1193 N N . VAL A 1 145 ? -19.772 1.863 -64.165 1.00 9.99 145 VAL A N 1
ATOM 1194 C CA . VAL A 1 145 ? -20.174 1.307 -65.447 1.00 11.50 145 VAL A CA 1
ATOM 1195 C C . VAL A 1 145 ? -19.844 2.225 -66.616 1.00 11.53 145 VAL A C 1
ATOM 1196 O O . VAL A 1 145 ? -20.068 1.872 -67.767 1.00 13.26 145 VAL A O 1
ATOM 1200 N N . SER A 1 146 ? -19.287 3.392 -66.331 1.00 10.33 146 SER A N 1
ATOM 1201 C CA . SER A 1 146 ? -18.905 4.301 -67.395 1.00 10.75 146 SER A CA 1
ATOM 1202 C C . SER A 1 146 ? -17.822 3.695 -68.276 1.00 10.71 146 SER A C 1
ATOM 1203 O O . SER A 1 146 ? -16.926 3.013 -67.799 1.00 10.88 146 SER A O 1
ATOM 1206 N N . HIS A 1 147 ? -17.908 3.985 -69.568 1.00 11.59 147 HIS A N 1
ATOM 1207 C CA . HIS A 1 147 ? -16.861 3.650 -70.523 1.00 11.55 147 HIS A CA 1
ATOM 1208 C C . HIS A 1 147 ? -15.852 4.770 -70.714 1.00 12.34 147 HIS A C 1
ATOM 1209 O O . HIS A 1 147 ? -14.824 4.563 -71.343 1.00 14.28 147 HIS A O 1
ATOM 1216 N N . THR A 1 148 ? -16.138 5.956 -70.188 1.00 11.27 148 THR A N 1
ATOM 1217 C CA . THR A 1 148 ? -15.332 7.127 -70.493 1.00 12.28 148 THR A CA 1
ATOM 1218 C C . THR A 1 148 ? -14.909 7.952 -69.288 1.00 12.29 148 THR A C 1
ATOM 1219 O O . THR A 1 148 ? -14.051 8.803 -69.437 1.00 15.87 148 THR A O 1
ATOM 1223 N N . GLU A 1 149 ? -15.497 7.726 -68.113 1.00 11.73 149 GLU A N 1
ATOM 1224 C CA . GLU A 1 149 ? -15.220 8.575 -66.954 1.00 11.48 149 GLU A CA 1
ATOM 1225 C C . GLU A 1 149 ? -14.815 7.749 -65.733 1.00 11.94 149 GLU A C 1
ATOM 1226 O O . GLU A 1 149 ? -15.593 6.952 -65.206 1.00 14.48 149 GLU A O 1
ATOM 1232 N N . PRO A 1 150 ? -13.598 7.949 -65.245 1.00 10.36 150 PRO A N 1
ATOM 1233 C CA . PRO A 1 150 ? -13.220 7.349 -63.968 1.00 9.73 150 PRO A CA 1
ATOM 1234 C C . PRO A 1 150 ? -14.092 7.909 -62.857 1.00 10.13 150 PRO A C 1
ATOM 1235 O O . PRO A 1 150 ? -14.565 9.031 -62.950 1.00 15.33 150 PRO A O 1
ATOM 1239 N N . ALA A 1 151 ? -14.279 7.143 -61.796 1.00 9.04 151 ALA A N 1
ATOM 1240 C CA . ALA A 1 151 ? -15.017 7.610 -60.632 1.00 8.52 151 ALA A CA 1
ATOM 1241 C C . ALA A 1 151 ? -14.102 7.599 -59.422 1.00 8.10 151 ALA A C 1
ATOM 1242 O O . ALA A 1 151 ? -13.154 6.813 -59.344 1.00 8.90 151 ALA A O 1
ATOM 1244 N N . VAL A 1 152 ? -14.417 8.472 -58.475 1.00 7.87 152 VAL A N 1
ATOM 1245 C CA . VAL A 1 152 ? -13.687 8.550 -57.227 1.00 7.32 152 VAL A CA 1
ATOM 1246 C C . VAL A 1 152 ? -14.734 8.678 -56.127 1.00 7.50 152 VAL A C 1
ATOM 1247 O O . VAL A 1 152 ? -15.639 9.511 -56.220 1.00 8.65 152 VAL A O 1
ATOM 1251 N N . SER A 1 153 ? -14.609 7.862 -55.086 1.00 6.96 153 SER A N 1
ATOM 1252 C CA . SER A 1 153 ? -15.511 7.913 -53.961 1.00 6.96 153 SER A CA 1
ATOM 1253 C C . SER A 1 153 ? -14.750 7.970 -52.643 1.00 6.49 153 SER A C 1
ATOM 1254 O O . SER A 1 153 ? -13.611 7.515 -52.531 1.00 8.90 153 SER A O 1
ATOM 1257 N N . LEU A 1 154 ? -15.422 8.533 -51.656 1.00 7.64 154 LEU A N 1
ATOM 1258 C CA . LEU A 1 154 ? -14.905 8.726 -50.316 1.00 7.93 154 LEU A CA 1
ATOM 1259 C C . LEU A 1 154 ? -15.719 7.802 -49.417 1.00 7.85 154 LEU A C 1
ATOM 1260 O O . LEU A 1 154 ? -16.942 7.923 -49.326 1.00 9.17 154 LEU A O 1
ATOM 1265 N N . HIS A 1 155 ? -15.040 6.868 -48.772 1.00 8.04 155 HIS A N 1
ATOM 1266 C CA . HIS A 1 155 ? -15.699 5.872 -47.944 1.00 8.58 155 HIS A CA 1
ATOM 1267 C C . HIS A 1 155 ? -15.295 6.047 -46.492 1.00 9.60 155 HIS A C 1
ATOM 1268 O O . HIS A 1 155 ? -14.100 6.200 -46.179 1.00 9.94 155 HIS A O 1
ATOM 1275 N N . LEU A 1 156 ? -16.287 6.001 -45.615 1.00 8.90 156 LEU A N 1
ATOM 1276 C CA . LEU A 1 156 ? -16.043 6.047 -44.184 1.00 9.87 156 LEU A CA 1
ATOM 1277 C C . LEU A 1 156 ? -16.599 4.784 -43.583 1.00 9.45 156 LEU A C 1
ATOM 1278 O O . LEU A 1 156 ? -17.766 4.431 -43.787 1.00 9.85 156 LEU A O 1
ATOM 1283 N N . PHE A 1 157 ? -15.747 4.081 -42.854 1.00 11.02 157 PHE A N 1
ATOM 1284 C CA . PHE A 1 157 ? -16.112 2.831 -42.215 1.00 12.85 157 PHE A CA 1
ATOM 1285 C C . PHE A 1 157 ? -15.952 2.972 -40.724 1.00 13.45 157 PHE A C 1
ATOM 1286 O O . PHE A 1 157 ? -14.937 3.475 -40.253 1.00 16.44 157 PHE A O 1
ATOM 1294 N N . SER A 1 158 ? -16.958 2.539 -39.980 1.00 11.31 158 SER A N 1
ATOM 1295 C CA . SER A 1 158 ? -16.882 2.628 -38.529 1.00 11.42 158 SER A CA 1
ATOM 1296 C C . SER A 1 158 ? -17.606 1.476 -37.879 1.00 10.83 158 SER A C 1
ATOM 1297 O O . SER A 1 158 ? -18.801 1.308 -38.091 1.00 12.08 158 SER A O 1
ATOM 1300 N N . PRO A 1 159 ? -16.901 0.690 -37.054 1.00 11.02 159 PRO A N 1
ATOM 1301 C CA . PRO A 1 159 ? -15.454 0.732 -36.792 1.00 12.51 159 PRO A CA 1
ATOM 1302 C C . PRO A 1 159 ? -14.645 0.389 -38.046 1.00 12.12 159 PRO A C 1
ATOM 1303 O O . PRO A 1 159 ? -15.213 -0.122 -39.008 1.00 12.51 159 PRO A O 1
ATOM 1307 N N . PRO A 1 160 ? -13.337 0.666 -38.037 1.00 12.62 160 PRO A N 1
ATOM 1308 C CA . PRO A 1 160 ? -12.526 0.228 -39.167 1.00 14.00 160 PRO A CA 1
ATOM 1309 C C . PRO A 1 160 ? -12.549 -1.288 -39.282 1.00 13.34 160 PRO A C 1
ATOM 1310 O O . PRO A 1 160 ? -12.670 -1.995 -38.268 1.00 14.12 160 PRO A O 1
ATOM 1314 N N . PHE A 1 161 ? -12.420 -1.783 -40.500 1.00 14.04 161 PHE A N 1
ATOM 1315 C CA . PHE A 1 161 ? -12.263 -3.209 -40.735 1.00 14.08 161 PHE A CA 1
ATOM 1316 C C . PHE A 1 161 ? -11.429 -3.406 -41.974 1.00 14.99 161 PHE A C 1
ATOM 1317 O O . PHE A 1 161 ? -11.438 -2.565 -42.880 1.00 19.20 161 PHE A O 1
ATOM 1325 N N . ASP A 1 162 ? -10.708 -4.515 -42.024 1.00 17.74 162 ASP A N 1
ATOM 1326 C CA . ASP A 1 162 ? -9.879 -4.795 -43.196 1.00 21.46 162 ASP A CA 1
ATOM 1327 C C . ASP A 1 162 ? -10.162 -6.149 -43.817 1.00 17.94 162 ASP A C 1
ATOM 1328 O O . ASP A 1 162 ? -9.439 -6.592 -44.703 1.00 19.24 162 ASP A O 1
ATOM 1333 N N . THR A 1 163 ? -11.227 -6.794 -43.364 1.00 16.62 163 THR A N 1
ATOM 1334 C CA . THR A 1 163 ? -11.708 -7.993 -44.031 1.00 15.45 163 THR A CA 1
ATOM 1335 C C . THR A 1 163 ? -13.200 -7.884 -44.216 1.00 14.80 163 THR A C 1
ATOM 1336 O O . THR A 1 163 ? -13.873 -7.201 -43.464 1.00 15.96 163 THR A O 1
ATOM 1340 N N . CYS A 1 164 ? -13.705 -8.589 -45.217 1.00 13.68 164 CYS A N 1
ATOM 1341 C CA . CYS A 1 164 ? -15.132 -8.692 -45.459 1.00 13.81 164 CYS A CA 1
ATOM 1342 C C . CYS A 1 164 ? -15.363 -9.965 -46.262 1.00 13.32 164 CYS A C 1
ATOM 1343 O O . CYS A 1 164 ? -14.438 -10.732 -46.509 1.00 17.13 164 CYS A O 1
ATOM 1346 N N . HIS A 1 165 ? -16.606 -10.201 -46.651 1.00 13.48 165 HIS A N 1
ATOM 1347 C CA . HIS A 1 165 ? -16.921 -11.349 -47.484 1.00 13.69 165 HIS A CA 1
ATOM 1348 C C . HIS A 1 165 ? -17.339 -10.904 -48.856 1.00 12.88 165 HIS A C 1
ATOM 1349 O O . HIS A 1 165 ? -18.043 -9.898 -48.999 1.00 14.44 165 HIS A O 1
ATOM 1356 N N . ALA A 1 166 ? -16.881 -11.655 -49.849 1.00 12.48 166 ALA A N 1
ATOM 1357 C CA . ALA A 1 166 ? -17.382 -11.538 -51.211 1.00 12.51 166 ALA A CA 1
ATOM 1358 C C . ALA A 1 166 ? -18.358 -12.673 -51.410 1.00 14.32 166 ALA A C 1
ATOM 1359 O O . ALA A 1 166 ? -18.109 -13.790 -50.948 1.00 16.54 166 ALA A O 1
ATOM 1361 N N . PHE A 1 167 ? -19.444 -12.388 -52.122 1.00 13.20 167 PHE A N 1
ATOM 1362 C CA . PHE A 1 167 ? -20.506 -13.352 -52.360 1.00 13.91 167 PHE A CA 1
ATOM 1363 C C . PHE A 1 167 ? -20.615 -13.717 -53.832 1.00 15.67 167 PHE A C 1
ATOM 1364 O O . PHE A 1 167 ? -20.629 -12.848 -54.705 1.00 18.14 167 PHE A O 1
ATOM 1372 N N . ASP A 1 168 ? -20.711 -15.014 -54.097 1.00 16.37 168 ASP A N 1
ATOM 1373 C CA . ASP A 1 168 ? -20.853 -15.518 -55.446 1.00 19.71 168 ASP A CA 1
ATOM 1374 C C . ASP A 1 168 ? -22.297 -15.312 -55.882 1.00 18.60 168 ASP A C 1
ATOM 1375 O O . ASP A 1 168 ? -23.212 -15.905 -55.308 1.00 19.39 168 ASP A O 1
ATOM 1380 N N . GLN A 1 169 ? -22.506 -14.479 -56.895 1.00 20.71 169 GLN A N 1
ATOM 1381 C CA . GLN A 1 169 ? -23.857 -14.148 -57.325 1.00 22.15 169 GLN A CA 1
ATOM 1382 C C . GLN A 1 169 ? -24.632 -15.383 -57.802 1.00 21.52 169 GLN A C 1
ATOM 1383 O O . GLN A 1 169 ? -25.855 -15.411 -57.727 1.00 21.98 169 GLN A O 1
ATOM 1389 N N . ARG A 1 170 ? -23.915 -16.409 -58.264 1.00 22.37 170 ARG A N 1
ATOM 1390 C CA . ARG A 1 170 ? -24.539 -17.636 -58.742 1.00 24.82 170 ARG A CA 1
ATOM 1391 C C . ARG A 1 170 ? -25.100 -18.523 -57.627 1.00 24.26 170 ARG A C 1
ATOM 1392 O O . ARG A 1 170 ? -26.008 -19.320 -57.888 1.00 26.86 170 ARG A O 1
ATOM 1400 N N . THR A 1 171 ? -24.571 -18.409 -56.406 1.00 22.11 171 THR A N 1
ATOM 1401 C CA . THR A 1 171 ? -24.892 -19.384 -55.350 1.00 23.14 171 THR A CA 1
ATOM 1402 C C . THR A 1 171 ? -25.181 -18.786 -53.978 1.00 21.39 171 THR A C 1
ATOM 1403 O O . THR A 1 171 ? -25.818 -19.431 -53.140 1.00 22.63 171 THR A O 1
ATOM 1407 N N . GLY A 1 172 ? -24.693 -17.575 -53.736 1.00 19.10 172 GLY A N 1
ATOM 1408 C CA . GLY A 1 172 ? -24.800 -16.967 -52.425 1.00 18.27 172 GLY A CA 1
ATOM 1409 C C . GLY A 1 172 ? -23.661 -17.354 -51.502 1.00 17.85 172 GLY A C 1
ATOM 1410 O O . GLY A 1 172 ? -23.560 -16.850 -50.381 1.00 18.97 172 GLY A O 1
ATOM 1411 N N . HIS A 1 173 ? -22.785 -18.235 -51.968 1.00 19.82 173 HIS A N 1
ATOM 1412 C CA A HIS A 1 173 ? -21.633 -18.678 -51.187 0.49 22.07 173 HIS A CA 1
ATOM 1413 C CA B HIS A 1 173 ? -21.668 -18.661 -51.147 0.51 20.38 173 HIS A CA 1
ATOM 1414 C C . HIS A 1 173 ? -20.704 -17.500 -50.924 1.00 18.42 173 HIS A C 1
ATOM 1415 O O . HIS A 1 173 ? -20.485 -16.672 -51.803 1.00 20.24 173 HIS A O 1
ATOM 1428 N N . LYS A 1 174 ? -20.163 -17.420 -49.719 1.00 18.77 174 LYS A N 1
ATOM 1429 C CA . LYS A 1 174 ? -19.270 -16.323 -49.380 1.00 19.11 174 LYS A CA 1
ATOM 1430 C C . LYS A 1 174 ? -17.860 -16.806 -49.105 1.00 19.66 174 LYS A C 1
ATOM 1431 O O . LYS A 1 174 ? -17.643 -17.948 -48.691 1.00 20.62 174 LYS A O 1
ATOM 1437 N N . ASN A 1 175 ? -16.917 -15.910 -49.369 1.00 18.86 175 ASN A N 1
ATOM 1438 C CA A ASN A 1 175 ? -15.514 -16.129 -49.062 0.50 20.17 175 ASN A CA 1
ATOM 1439 C CA B ASN A 1 175 ? -15.523 -16.136 -49.033 0.50 19.63 175 ASN A CA 1
ATOM 1440 C C . ASN A 1 175 ? -14.926 -14.893 -48.402 1.00 16.69 175 ASN A C 1
ATOM 1441 O O . ASN A 1 175 ? -15.222 -13.769 -48.801 1.00 17.25 175 ASN A O 1
ATOM 1450 N N . LYS A 1 176 ? -14.093 -15.106 -47.399 1.00 19.89 176 LYS A N 1
ATOM 1451 C CA . LYS A 1 176 ? -13.466 -13.999 -46.707 1.00 21.70 176 LYS A CA 1
ATOM 1452 C C . LYS A 1 176 ? -12.349 -13.426 -47.566 1.00 19.99 176 LYS A C 1
ATOM 1453 O O . LYS A 1 176 ? -11.566 -14.167 -48.164 1.00 24.38 176 LYS A O 1
ATOM 1459 N N . VAL A 1 177 ? -12.310 -12.103 -47.625 1.00 17.84 177 VAL A N 1
ATOM 1460 C CA . VAL A 1 177 ? -11.347 -11.354 -48.399 1.00 19.55 177 VAL A CA 1
ATOM 1461 C C . VAL A 1 177 ? -10.659 -10.389 -47.451 1.00 17.83 177 VAL A C 1
ATOM 1462 O O . VAL A 1 177 ? -11.305 -9.791 -46.598 1.00 19.28 177 VAL A O 1
ATOM 1466 N N . THR A 1 178 ? -9.344 -10.267 -47.573 1.00 16.71 178 THR A N 1
ATOM 1467 C CA . THR A 1 178 ? -8.615 -9.229 -46.865 1.00 17.86 178 THR A CA 1
ATOM 1468 C C . THR A 1 178 ? -8.386 -8.087 -47.832 1.00 17.32 178 THR A C 1
ATOM 1469 O O . THR A 1 178 ? -7.866 -8.272 -48.934 1.00 20.40 178 THR A O 1
ATOM 1473 N N . MET A 1 179 ? -8.802 -6.906 -47.416 1.00 17.20 179 MET A N 1
ATOM 1474 C CA A MET A 1 179 ? -8.658 -5.716 -48.223 0.61 21.93 179 MET A CA 1
ATOM 1475 C CA B MET A 1 179 ? -8.638 -5.728 -48.242 0.39 19.94 179 MET A CA 1
ATOM 1476 C C . MET A 1 179 ? -7.265 -5.148 -48.028 1.00 23.19 179 MET A C 1
ATOM 1477 O O . MET A 1 179 ? -6.705 -5.217 -46.934 1.00 26.87 179 MET A O 1
ATOM 1486 N N . THR A 1 180 ? -6.719 -4.599 -49.094 1.00 22.97 180 THR A N 1
ATOM 1487 C CA . THR A 1 180 ? -5.389 -4.022 -49.049 1.00 24.79 180 THR A CA 1
ATOM 1488 C C . THR A 1 180 ? -5.464 -2.564 -49.447 1.00 22.24 180 THR A C 1
ATOM 1489 O O . THR A 1 180 ? -6.336 -2.157 -50.231 1.00 23.36 180 THR A O 1
ATOM 1493 N N . PHE A 1 181 ? -4.582 -1.771 -48.850 1.00 22.39 181 PHE A N 1
ATOM 1494 C CA . PHE A 1 181 ? -4.467 -0.365 -49.176 1.00 17.91 181 PHE A CA 1
ATOM 1495 C C . PHE A 1 181 ? -3.444 -0.163 -50.258 1.00 16.74 181 PHE A C 1
ATOM 1496 O O . PHE A 1 181 ? -2.294 -0.579 -50.113 1.00 19.49 181 PHE A O 1
ATOM 1504 N N . HIS A 1 182 ? -3.873 0.474 -51.341 1.00 14.51 182 HIS A N 1
ATOM 1505 C CA . HIS A 1 182 ? -3.000 0.869 -52.441 1.00 12.63 182 HIS A CA 1
ATOM 1506 C C . HIS A 1 182 ? -2.046 1.982 -52.015 1.00 11.29 182 HIS A C 1
ATOM 1507 O O . HIS A 1 182 ? -0.895 2.064 -52.450 1.00 13.10 182 HIS A O 1
ATOM 1514 N N . SER A 1 183 ? -2.541 2.850 -51.148 1.00 10.99 183 SER A N 1
ATOM 1515 C CA . SER A 1 183 ? -1.739 3.922 -50.588 1.00 9.63 183 SER A CA 1
ATOM 1516 C C . SER A 1 183 ? -2.281 4.278 -49.224 1.00 11.23 183 SER A C 1
ATOM 1517 O O . SER A 1 183 ? -3.422 3.958 -48.891 1.00 11.39 183 SER A O 1
ATOM 1520 N N . LYS A 1 184 ? -1.445 4.959 -48.455 1.00 11.60 184 LYS A N 1
ATOM 1521 C CA . LYS A 1 184 ? -1.820 5.483 -47.153 1.00 12.72 184 LYS A CA 1
ATOM 1522 C C . LYS A 1 184 ? -1.248 6.876 -47.015 1.00 12.43 184 LYS A C 1
ATOM 1523 O O . LYS A 1 184 ? -0.041 7.086 -47.160 1.00 12.97 184 LYS A O 1
ATOM 1527 N N . PHE A 1 185 ? -2.128 7.821 -46.744 1.00 12.45 185 PHE A N 1
ATOM 1528 C CA . PHE A 1 185 ? -1.742 9.213 -46.528 1.00 13.49 185 PHE A CA 1
ATOM 1529 C C . PHE A 1 185 ? -0.957 9.764 -47.722 1.00 14.00 185 PHE A C 1
ATOM 1530 O O . PHE A 1 185 ? -0.054 10.582 -47.562 1.00 17.33 185 PHE A O 1
ATOM 1538 N N . GLY A 1 186 ? -1.331 9.334 -48.926 1.00 11.69 186 GLY A N 1
ATOM 1539 C CA . GLY A 1 186 ? -0.704 9.811 -50.148 1.00 13.63 186 GLY A CA 1
ATOM 1540 C C . GLY A 1 186 ? 0.519 9.036 -50.592 1.00 13.47 186 GLY A C 1
ATOM 1541 O O . GLY A 1 186 ? 1.083 9.326 -51.645 1.00 15.07 186 GLY A O 1
ATOM 1542 N N . ILE A 1 187 ? 0.923 8.056 -49.792 1.00 12.75 187 ILE A N 1
ATOM 1543 C CA . ILE A 1 187 ? 2.132 7.275 -50.050 1.00 12.76 187 ILE A CA 1
ATOM 1544 C C . ILE A 1 187 ? 1.764 5.898 -50.575 1.00 11.94 187 ILE A C 1
ATOM 1545 O O . ILE A 1 187 ? 1.000 5.177 -49.941 1.00 11.76 187 ILE A O 1
ATOM 1550 N N . ARG A 1 188 ? 2.273 5.550 -51.749 1.00 13.09 188 ARG A N 1
ATOM 1551 C CA . ARG A 1 188 ? 1.989 4.265 -52.343 1.00 14.72 188 ARG A CA 1
ATOM 1552 C C . ARG A 1 188 ? 2.536 3.202 -51.419 1.00 15.12 188 ARG A C 1
ATOM 1553 O O . ARG A 1 188 ? 3.657 3.305 -50.945 1.00 17.12 188 ARG A O 1
ATOM 1561 N N . THR A 1 189 ? 1.736 2.178 -51.163 1.00 15.60 189 THR A N 1
ATOM 1562 C CA . THR A 1 189 ? 2.112 1.138 -50.210 1.00 20.73 189 THR A CA 1
ATOM 1563 C C . THR A 1 189 ? 1.975 -0.220 -50.883 1.00 24.49 189 THR A C 1
ATOM 1564 O O . THR A 1 189 ? 0.942 -0.877 -50.727 1.00 25.69 189 THR A O 1
ATOM 1568 N N . PRO A 1 190 ? 3.005 -0.625 -51.659 1.00 25.25 190 PRO A N 1
ATOM 1569 C CA . PRO A 1 190 ? 3.024 -1.900 -52.398 1.00 31.59 190 PRO A CA 1
ATOM 1570 C C . PRO A 1 190 ? 2.757 -3.128 -51.536 1.00 34.97 190 PRO A C 1
ATOM 1571 O O . PRO A 1 190 ? 3.442 -3.277 -50.533 1.00 36.50 190 PRO A O 1
#

Foldseek 3Di:
DADAQPAVVSLLVVVLVQQVDDDHDPVRNQVNLLRHQQDCVRCVLQQDQDPPAKAWGWAALHDLWKTKIKIKGDAWHKDFFWAQPQKKKKKFWRWAKKKKWFWAQDDPWFAATDTPDIDIHGHSHMDIDHPVRGTIMITRNHPPTMTMMMMMITPDDQKIWGADNGTSDIDIDGHDHCYYNSHGDD

GO terms:
  GO:0008198 ferrous iron binding (F, IDA)
  GO:0043200 response to amino acid (P, IDA)
  GO:0045471 response to ethanol (P, IDA)
  GO:0017172 cysteine dioxygenase activity (F, IDA)
  GO:0019448 L-cysteine catabolic process (P, IDA)
  GO:0051384 response to glucocorticoid (P, IDA)
  GO:0033762 response to glucagon (P, IDA)
  GO:0051591 response to cAMP (P, IDA)
  GO:0097184 response to azide (P, IDA)
  GO:0007595 lactation (P, IDA)

B-factor: mean 20.25, std 11.74, range [6.49, 62.71]

Sequence (186 aa):
ELLKPRTLADLIRILHELFAGDEVNVEEVQAVVLEAYEESNPAEWALYAKFDQYRYTRNLVDQGNGKFFNNLLMILCWGEGHGSSIHDHTDSHCFLKLLQGNLKETLFDWPDKKSNEMIKKSERTLREENQQCAYINDSSIGLHRVENVSHTEPAVSLHLFSPPFDTCHAFDQRTGHHKNNKVTMMTFHSKFGIRTP

Solvent-accessible surface area: 9456 Å² total; per-residue (Å²): 202,66,122,110,2,187,51,6,74,14,0,28,106,10,0,63,100,41,2,71,43,132,149,34,71,25,129,64,0,51,51,4,1,83,32,2,111,16,61,78,86,54,8,63,99,33,23,51,79,47,143,173,126,24,6,19,0,0,8,28,103,18,57,60,62,0,16,0,5,0,2,0,2,8,78,60,20,34,10,47,0,15,4,3,52,133,6,47,2,0,3,0,0,2,62,17,65,1,56,1,9,36,4,79,103,45,120,119,149,77,82,75,11,126,115,116,52,85,112,64,5,126,100,39,73,9,4,34,2,30,26,105,81,4,0,3,53,2,46,2,84,33,169,102,103,40,0,0,0,1,8,0,6,4,76,49,22,89,31,8,49,24,11,64,50,140,43,8,113,99,85,145,62,93,31,103,56,30,0,44,102,8,117,116,46,151